Protein AF-A0A6M3KDX2-F1 (afdb_monomer)

Solvent-accessible surface area (backbone atoms only — not comparable to full-atom values): 16558 Å² total; per-residue (Å²): 136,86,83,84,81,84,76,77,92,65,99,65,93,79,66,61,69,69,58,46,55,52,49,52,49,49,52,52,53,50,53,54,51,52,53,52,56,63,68,60,58,92,45,76,81,68,74,80,78,61,54,62,48,72,74,61,33,91,92,47,52,78,85,76,50,77,52,71,67,54,50,51,48,50,48,65,71,67,62,49,68,63,60,48,47,52,50,34,47,49,59,62,70,68,34,67,70,55,57,51,52,52,50,54,57,49,48,54,50,51,51,48,40,65,70,50,51,51,51,51,51,53,50,56,33,50,76,70,67,38,65,91,38,71,66,41,56,52,49,54,51,50,52,52,55,46,52,57,51,52,50,52,49,53,53,48,52,57,56,59,67,42,49,64,58,34,50,53,51,41,52,50,53,54,49,50,61,53,44,54,57,53,49,52,52,50,53,55,51,51,52,54,53,54,48,53,52,49,50,53,51,48,52,49,46,54,48,47,49,72,41,42,64,57,55,52,52,55,52,49,53,52,55,55,54,59,71,33,80,82,45,68,72,58,68,83,69,78,63,79,76,60,54,77,79,31,61,73,53,50,55,50,48,48,19,50,51,30,15,50,49,20,19,56,64,16,59,80,41,83,94,55,21,35,62,55,17,23,54,52,13,32,54,51,24,51,54,55,62,77,72,110

Mean predicted aligned error: 18.02 Å

Nearest PDB structures (foldseek):
  8ts7-assembly1_B  TM=2.353E-01  e=6.961E+00  Homo sapiens

pLDDT: mean 73.13, std 18.23, range [34.38, 94.25]

Sequence (292 aa):
MGGTSGGDTVMTIRHPDYAEVHHSGFLTEFTVQLASALAVNPHTDYVYRNIDADFFGVGYLFSSYVTLHDMFGKFMAGLDLEELWRSSISDVLTQEEMYTHIAEKKQKLDDEIDTQILPTFKRGMRDINAVASSSFIIGCAKIESKRVKDYAAISLEVTANLIPTIFVKFTTELAWCKNIVADYAKIMKAYFSYRIDTDISGYTLRAEDVLWPFTVLDFDRRALNALGPQHLENMTTLDPTWLEKNKLVIGGVSIIAWTAQGAYIGSSYPPYGTIIGAVIGFVVGVALYFMQ

Structure (mmCIF, N/CA/C/O backbone):
data_AF-A0A6M3KDX2-F1
#
_entry.id   AF-A0A6M3KDX2-F1
#
loop_
_atom_site.group_PDB
_atom_site.id
_atom_site.type_symbol
_atom_site.label_atom_id
_atom_site.label_alt_id
_atom_site.label_comp_id
_atom_site.label_asym_id
_atom_site.label_entity_id
_atom_site.label_seq_id
_atom_site.pdbx_PDB_ins_code
_atom_site.Cartn_x
_atom_site.Cartn_y
_atom_site.Cartn_z
_atom_site.occupancy
_atom_site.B_iso_or_equiv
_atom_site.auth_seq_id
_atom_site.auth_comp_id
_atom_site.auth_asym_id
_atom_site.auth_atom_id
_atom_site.pdbx_PDB_model_num
ATOM 1 N N . MET A 1 1 ? 69.246 0.060 -83.703 1.00 38.81 1 MET A N 1
ATOM 2 C CA . MET A 1 1 ? 68.777 -0.285 -82.344 1.00 38.81 1 MET A CA 1
ATOM 3 C C . MET A 1 1 ? 67.423 0.374 -82.169 1.00 38.81 1 MET A C 1
ATOM 5 O O . MET A 1 1 ? 67.343 1.586 -82.311 1.00 38.81 1 MET A O 1
ATOM 9 N N . GLY A 1 2 ? 66.367 -0.436 -82.077 1.00 34.38 2 GLY A N 1
ATOM 10 C CA . GLY A 1 2 ? 64.975 0.003 -82.179 1.00 34.38 2 GLY A CA 1
ATOM 11 C C . GLY A 1 2 ? 64.449 0.630 -80.892 1.00 34.38 2 GLY A C 1
ATOM 12 O O . GLY A 1 2 ? 64.704 0.117 -79.807 1.00 34.38 2 GLY A O 1
ATOM 13 N N . GLY A 1 3 ? 63.705 1.725 -81.039 1.00 36.78 3 GLY A N 1
ATOM 14 C CA . GLY A 1 3 ? 62.820 2.255 -80.010 1.00 36.78 3 GLY A CA 1
ATOM 15 C C . GLY A 1 3 ? 61.406 1.753 -80.276 1.00 36.78 3 GLY A C 1
ATOM 16 O O . GLY A 1 3 ? 60.787 2.141 -81.263 1.00 36.78 3 GLY A O 1
ATOM 17 N N . THR A 1 4 ? 60.917 0.864 -79.419 1.00 34.75 4 THR A N 1
ATOM 18 C CA . THR A 1 4 ? 59.535 0.380 -79.446 1.00 34.75 4 THR A CA 1
ATOM 19 C C . THR A 1 4 ? 58.683 1.352 -78.634 1.00 34.75 4 THR A C 1
ATOM 21 O O . THR A 1 4 ? 58.715 1.314 -77.407 1.00 34.75 4 THR A O 1
ATOM 24 N N . SER A 1 5 ? 57.934 2.240 -79.296 1.00 41.34 5 SER A N 1
ATOM 25 C CA . SER A 1 5 ? 56.879 3.019 -78.638 1.00 41.34 5 SER A CA 1
ATOM 26 C C . SER A 1 5 ? 55.599 2.183 -78.598 1.00 41.34 5 SER A C 1
ATOM 28 O O . SER A 1 5 ? 54.898 2.049 -79.602 1.00 41.34 5 SER A O 1
ATOM 30 N N . GLY A 1 6 ? 55.308 1.592 -77.441 1.00 41.66 6 GLY A N 1
ATOM 31 C CA . GLY A 1 6 ? 54.007 0.992 -77.158 1.00 41.66 6 GLY A CA 1
ATOM 32 C C . GLY A 1 6 ? 52.976 2.092 -76.931 1.00 41.66 6 GLY A C 1
ATOM 33 O O . GLY A 1 6 ? 52.906 2.649 -75.840 1.00 41.66 6 GLY A O 1
ATOM 34 N N . GLY A 1 7 ? 52.220 2.436 -77.974 1.00 44.19 7 GLY A N 1
ATOM 35 C CA . GLY A 1 7 ? 51.044 3.294 -77.862 1.00 44.19 7 GLY A CA 1
ATOM 36 C C . GLY A 1 7 ? 49.897 2.519 -77.221 1.00 44.19 7 GLY A C 1
ATOM 37 O O . GLY A 1 7 ? 49.489 1.478 -77.734 1.00 44.19 7 GLY A O 1
ATOM 38 N N . ASP A 1 8 ? 49.414 3.020 -76.090 1.00 45.28 8 ASP A N 1
ATOM 39 C CA . ASP A 1 8 ? 48.238 2.507 -75.394 1.00 45.28 8 ASP A CA 1
ATOM 40 C C . ASP A 1 8 ? 46.968 2.803 -76.214 1.00 45.28 8 ASP A C 1
ATOM 42 O O . ASP A 1 8 ? 46.842 3.863 -76.828 1.00 45.28 8 ASP A O 1
ATOM 46 N N . THR A 1 9 ? 46.043 1.846 -76.277 1.00 52.41 9 THR A N 1
ATOM 47 C CA . THR A 1 9 ? 44.897 1.853 -77.216 1.00 52.41 9 THR A CA 1
ATOM 48 C C . THR A 1 9 ? 43.627 2.468 -76.627 1.00 52.41 9 THR A C 1
ATOM 50 O O . THR A 1 9 ? 42.585 2.494 -77.283 1.00 52.41 9 THR A O 1
ATOM 53 N N . VAL A 1 10 ? 43.708 3.013 -75.413 1.00 53.38 10 VAL A N 1
ATOM 54 C CA . VAL A 1 10 ? 42.592 3.662 -74.719 1.00 53.38 10 VAL A CA 1
ATOM 55 C C . VAL A 1 10 ? 42.904 5.149 -74.561 1.00 53.38 10 VAL A C 1
ATOM 57 O O . VAL A 1 10 ? 43.912 5.505 -73.955 1.00 53.38 10 VAL A O 1
ATOM 60 N N . MET A 1 11 ? 42.037 6.021 -75.098 1.00 50.31 11 MET A N 1
ATOM 61 C CA . MET A 1 11 ? 42.089 7.482 -74.919 1.00 50.31 11 MET A CA 1
ATOM 62 C C . MET A 1 11 ? 41.959 7.833 -73.428 1.00 50.31 11 MET A C 1
ATOM 64 O O . MET A 1 11 ? 40.871 8.102 -72.925 1.00 50.31 11 MET A O 1
ATOM 68 N N . THR A 1 12 ? 43.076 7.797 -72.713 1.00 58.69 12 THR A N 1
ATOM 69 C CA . THR A 1 12 ? 43.212 8.262 -71.335 1.00 58.69 12 THR A CA 1
ATOM 70 C C . THR A 1 12 ? 43.838 9.648 -71.378 1.00 58.69 12 THR A C 1
ATOM 72 O O . THR A 1 12 ? 44.857 9.860 -72.034 1.00 58.69 12 THR A O 1
ATOM 75 N N . ILE A 1 13 ? 43.201 10.621 -70.723 1.00 61.12 13 ILE A N 1
ATOM 76 C CA . ILE A 1 13 ? 43.805 11.940 -70.516 1.00 61.12 13 ILE A CA 1
ATOM 77 C C . ILE A 1 13 ? 44.984 11.714 -69.573 1.00 61.12 13 ILE A C 1
ATOM 79 O O . ILE A 1 13 ? 44.773 11.413 -68.401 1.00 61.12 13 ILE A O 1
ATOM 83 N N . ARG A 1 14 ? 46.206 11.799 -70.104 1.00 56.88 14 ARG A N 1
ATOM 84 C CA . ARG A 1 14 ? 47.433 11.647 -69.322 1.00 56.88 14 ARG A CA 1
ATOM 85 C C . ARG A 1 14 ? 47.931 13.011 -68.860 1.00 56.88 14 ARG A C 1
ATOM 87 O O . ARG A 1 14 ? 48.059 13.942 -69.658 1.00 56.88 14 ARG A O 1
ATOM 94 N N . HIS A 1 15 ? 48.165 13.130 -67.564 1.00 65.38 15 HIS A N 1
ATOM 95 C CA . HIS A 1 15 ? 48.795 14.278 -66.930 1.00 65.38 15 HIS A CA 1
ATOM 96 C C . HIS A 1 15 ? 50.323 14.075 -66.896 1.00 65.38 15 HIS A C 1
ATOM 98 O O . HIS A 1 15 ? 50.809 12.988 -67.194 1.00 65.38 15 HIS A O 1
ATOM 104 N N . PRO A 1 16 ? 51.121 15.109 -66.578 1.00 69.75 16 PRO A N 1
ATOM 105 C CA . PRO A 1 16 ? 52.567 14.943 -66.435 1.00 69.75 16 PRO A CA 1
ATOM 106 C C . PRO A 1 16 ? 52.923 13.856 -65.405 1.00 69.75 16 PRO A C 1
ATOM 108 O O . PRO A 1 16 ? 52.306 13.827 -64.341 1.00 69.75 16 PRO A O 1
ATOM 111 N N . ASP A 1 17 ? 53.944 13.031 -65.673 1.00 64.81 17 ASP A N 1
ATOM 112 C CA . ASP A 1 17 ? 54.316 11.859 -64.852 1.00 64.81 17 ASP A CA 1
ATOM 113 C C . ASP A 1 17 ? 54.419 12.163 -63.347 1.00 64.81 17 ASP A C 1
ATOM 115 O O . ASP A 1 17 ? 53.972 11.380 -62.511 1.00 64.81 17 ASP A O 1
ATOM 119 N N . TYR A 1 18 ? 54.955 13.330 -62.973 1.00 59.06 18 TYR A N 1
ATOM 120 C CA . TYR A 1 18 ? 55.031 13.742 -61.568 1.00 59.06 18 TYR A CA 1
ATOM 121 C C . TYR A 1 18 ? 53.637 13.940 -60.950 1.00 59.06 18 TYR A C 1
ATOM 123 O O . TYR A 1 18 ? 53.391 13.512 -59.827 1.00 59.06 18 TYR A O 1
ATOM 131 N N . ALA A 1 19 ? 52.701 14.550 -61.679 1.00 59.97 19 ALA A N 1
ATOM 132 C CA . ALA A 1 19 ? 51.341 14.792 -61.213 1.00 59.97 19 ALA A CA 1
ATOM 133 C C . ALA A 1 19 ? 50.537 13.487 -61.130 1.00 59.97 19 ALA A C 1
ATOM 135 O O . ALA A 1 19 ? 49.761 13.312 -60.195 1.00 59.97 19 ALA A O 1
ATOM 136 N N . GLU A 1 20 ? 50.753 12.547 -62.052 1.00 62.75 20 GLU A N 1
ATOM 137 C CA . GLU A 1 20 ? 50.123 11.222 -62.000 1.00 62.75 20 GLU A CA 1
ATOM 138 C C . GLU A 1 20 ? 50.642 10.382 -60.827 1.00 62.75 20 GLU A C 1
ATOM 140 O O . GLU A 1 20 ? 49.850 9.764 -60.115 1.00 62.75 20 GLU A O 1
ATOM 145 N N . VAL A 1 21 ? 51.950 10.406 -60.557 1.00 67.19 21 VAL A N 1
ATOM 146 C CA . VAL A 1 21 ? 52.550 9.712 -59.403 1.00 67.19 21 VAL A CA 1
ATOM 147 C C . VAL A 1 21 ? 52.078 10.323 -58.077 1.00 67.19 21 VAL A C 1
ATOM 149 O O . VAL A 1 21 ? 51.730 9.595 -57.148 1.00 67.19 21 VAL A O 1
ATOM 152 N N . HIS A 1 22 ? 51.990 11.653 -57.982 1.00 62.16 22 HIS A N 1
ATOM 153 C CA . HIS A 1 22 ? 51.500 12.317 -56.771 1.00 62.16 22 HIS A CA 1
ATOM 154 C C . HIS A 1 22 ? 49.995 12.106 -56.541 1.00 62.16 22 HIS A C 1
ATOM 156 O O . HIS A 1 22 ? 49.589 11.805 -55.417 1.00 62.16 22 HIS A O 1
ATOM 162 N N . HIS A 1 23 ? 49.163 12.206 -57.582 1.00 66.44 23 HIS A N 1
ATOM 163 C CA . HIS A 1 23 ? 47.724 11.960 -57.459 1.00 66.44 23 HIS A CA 1
ATOM 164 C C . HIS A 1 23 ? 47.401 10.484 -57.214 1.00 66.44 23 HIS A C 1
ATOM 166 O O . HIS A 1 23 ? 46.518 10.191 -56.414 1.00 66.44 23 HIS A O 1
ATOM 172 N N . SER A 1 24 ? 48.122 9.544 -57.832 1.00 69.38 24 SER A N 1
ATOM 173 C CA . SER A 1 24 ? 47.927 8.111 -57.566 1.00 69.38 24 SER A CA 1
ATOM 174 C C . SER A 1 24 ? 48.312 7.730 -56.134 1.00 69.38 24 SER A C 1
ATOM 176 O O . SER A 1 24 ? 47.583 6.966 -55.500 1.00 69.38 24 SER A O 1
ATOM 178 N N . GLY A 1 25 ? 49.383 8.313 -55.583 1.00 70.94 25 GLY A N 1
ATOM 179 C CA . GLY A 1 25 ? 49.747 8.150 -54.173 1.00 70.94 25 GLY A CA 1
ATOM 180 C C . GLY A 1 25 ? 48.675 8.686 -53.220 1.00 70.94 25 GLY A C 1
ATOM 181 O O . GLY A 1 25 ? 48.262 7.981 -52.302 1.00 70.94 25 GLY A O 1
ATOM 182 N N . PHE A 1 26 ? 48.163 9.894 -53.482 1.00 67.31 26 PHE A N 1
ATOM 183 C CA . PHE A 1 26 ? 47.066 10.484 -52.709 1.00 67.31 26 PHE A CA 1
ATOM 184 C C . PHE A 1 26 ? 45.790 9.636 -52.763 1.00 67.31 26 PHE A C 1
ATOM 186 O O . PHE A 1 26 ? 45.212 9.346 -51.722 1.00 67.31 26 PHE A O 1
ATOM 193 N N . LEU A 1 27 ? 45.366 9.204 -53.955 1.00 69.06 27 LEU A N 1
ATOM 194 C CA . LEU A 1 27 ? 44.172 8.372 -54.118 1.00 69.06 27 LEU A CA 1
ATOM 195 C C . LEU A 1 27 ? 44.322 7.023 -53.408 1.00 69.06 27 LEU A C 1
ATOM 197 O O . LEU A 1 27 ? 43.372 6.556 -52.789 1.00 69.06 27 LEU A O 1
ATOM 201 N N . THR A 1 28 ? 45.514 6.425 -53.447 1.00 73.06 28 THR A N 1
ATOM 202 C CA . THR A 1 28 ? 45.789 5.163 -52.748 1.00 73.06 28 THR A CA 1
ATOM 203 C C . THR A 1 28 ? 45.671 5.343 -51.235 1.00 73.06 28 THR A C 1
ATOM 205 O O . THR A 1 28 ? 44.906 4.621 -50.599 1.00 73.06 28 THR A O 1
ATOM 208 N N . GLU A 1 29 ? 46.336 6.346 -50.658 1.00 69.88 29 GLU A N 1
ATOM 209 C CA . GLU A 1 29 ? 46.256 6.619 -49.215 1.00 69.88 29 GLU A CA 1
ATOM 210 C C . GLU A 1 29 ? 44.828 6.995 -48.789 1.00 69.88 29 GLU A C 1
ATOM 212 O O . GLU A 1 29 ? 44.316 6.490 -47.793 1.00 69.88 29 GLU A O 1
ATOM 217 N N . PHE A 1 30 ? 44.136 7.804 -49.593 1.00 65.50 30 PHE A N 1
ATOM 218 C CA . PHE A 1 30 ? 42.742 8.174 -49.363 1.00 65.50 30 PHE A CA 1
ATOM 219 C C . PHE A 1 30 ? 41.823 6.945 -49.327 1.00 65.50 30 PHE A C 1
ATOM 221 O O . PHE A 1 30 ? 41.015 6.813 -48.412 1.00 65.50 30 PHE A O 1
ATOM 228 N N . THR A 1 31 ? 41.976 6.001 -50.263 1.00 70.31 31 THR A N 1
ATOM 229 C CA . THR A 1 31 ? 41.181 4.760 -50.246 1.00 70.31 31 THR A CA 1
ATOM 230 C C . THR A 1 31 ? 41.469 3.881 -49.029 1.00 70.31 31 THR A C 1
ATOM 232 O O . THR A 1 31 ? 40.548 3.258 -48.503 1.00 70.31 31 THR A O 1
ATOM 235 N N . VAL A 1 32 ? 42.715 3.857 -48.546 1.00 73.88 32 VAL A N 1
ATOM 236 C CA . VAL A 1 32 ? 43.105 3.111 -47.340 1.00 73.88 32 VAL A CA 1
ATOM 237 C C . VAL A 1 32 ? 42.474 3.726 -46.087 1.00 73.88 32 VAL A C 1
ATOM 239 O O . VAL A 1 32 ? 41.938 2.993 -45.256 1.00 73.88 32 VAL A O 1
ATOM 242 N N . GLN A 1 33 ? 42.474 5.056 -45.965 1.00 69.62 33 GLN A N 1
ATOM 243 C CA . GLN A 1 33 ? 41.865 5.748 -44.822 1.00 69.62 33 GLN A CA 1
ATOM 244 C C . GLN A 1 33 ? 40.331 5.713 -44.854 1.00 69.62 33 GLN A C 1
ATOM 246 O O . GLN A 1 33 ? 39.690 5.548 -43.821 1.00 69.62 33 GLN A O 1
ATOM 251 N N . LEU A 1 34 ? 39.724 5.780 -46.039 1.00 69.31 34 LEU A N 1
ATOM 252 C CA . LEU A 1 34 ? 38.282 5.595 -46.201 1.00 69.31 34 LEU A CA 1
ATOM 253 C C . LEU A 1 34 ? 37.852 4.190 -45.755 1.00 69.31 34 LEU A C 1
ATOM 255 O O . LEU A 1 34 ? 36.871 4.030 -45.030 1.00 69.31 34 LEU A O 1
ATOM 259 N N . ALA A 1 35 ? 38.616 3.163 -46.138 1.00 72.62 35 ALA A N 1
ATOM 260 C CA . ALA A 1 35 ? 38.363 1.793 -45.708 1.00 72.62 35 ALA A CA 1
ATOM 261 C C . ALA A 1 35 ? 38.518 1.614 -44.187 1.00 72.62 35 ALA A C 1
ATOM 263 O O . ALA A 1 35 ? 37.751 0.859 -43.590 1.00 72.62 35 ALA A O 1
ATOM 264 N N . SER A 1 36 ? 39.464 2.314 -43.547 1.00 74.25 36 SER A N 1
ATOM 265 C CA . SER A 1 36 ? 39.650 2.254 -42.090 1.00 74.25 36 SER A CA 1
ATOM 266 C C . SER A 1 36 ? 38.522 2.963 -41.328 1.00 74.25 36 SER A C 1
ATOM 268 O O . SER A 1 36 ? 38.004 2.406 -40.361 1.00 74.25 36 SER A O 1
ATOM 270 N N . ALA A 1 37 ? 38.071 4.131 -41.798 1.00 72.38 37 ALA A N 1
ATOM 271 C CA . ALA A 1 37 ? 36.959 4.877 -41.204 1.00 72.38 37 ALA A CA 1
ATOM 272 C C . ALA A 1 37 ? 35.612 4.147 -41.356 1.00 72.38 37 ALA A C 1
ATOM 274 O O . ALA A 1 37 ? 34.808 4.109 -40.426 1.00 72.38 37 ALA A O 1
ATOM 275 N N . LEU A 1 38 ? 35.379 3.505 -42.505 1.00 74.38 38 LEU A N 1
ATOM 276 C CA . LEU A 1 38 ? 34.196 2.667 -42.718 1.00 74.38 38 LEU A CA 1
ATOM 277 C C . LEU A 1 38 ? 34.209 1.397 -41.856 1.00 74.38 38 LEU A C 1
ATOM 279 O O . LEU A 1 38 ? 33.145 0.922 -41.467 1.00 74.38 38 LEU A O 1
ATOM 283 N N . ALA A 1 39 ? 35.391 0.852 -41.555 1.00 76.94 39 ALA A N 1
ATOM 284 C CA . ALA A 1 39 ? 35.533 -0.348 -40.733 1.00 76.94 39 ALA A CA 1
ATOM 285 C C . ALA A 1 39 ? 35.270 -0.100 -39.237 1.00 76.94 39 ALA A C 1
ATOM 287 O O . ALA A 1 39 ? 34.909 -1.035 -38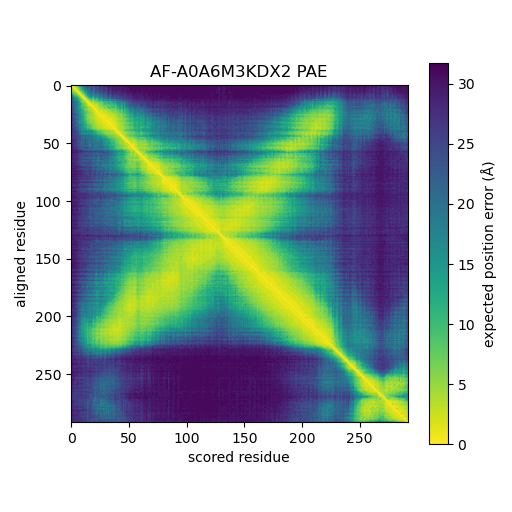.525 1.00 76.94 39 ALA A O 1
ATOM 288 N N . VAL A 1 40 ? 35.438 1.135 -38.753 1.00 77.31 40 VAL A N 1
ATOM 289 C CA . VAL A 1 40 ? 35.212 1.506 -37.349 1.00 77.31 40 VAL A CA 1
ATOM 290 C C . VAL A 1 40 ? 33.900 2.271 -37.237 1.00 77.31 40 VAL A C 1
ATOM 292 O O . VAL A 1 40 ? 33.872 3.498 -37.258 1.00 77.31 40 VAL A O 1
ATOM 295 N N . ASN A 1 41 ? 32.798 1.535 -37.123 1.00 75.00 41 ASN A N 1
ATOM 296 C CA . ASN A 1 41 ? 31.495 2.132 -36.869 1.00 75.00 41 ASN A CA 1
ATOM 297 C C . ASN A 1 41 ? 31.223 2.188 -35.348 1.00 75.00 41 ASN A C 1
ATOM 299 O O . ASN A 1 41 ? 31.170 1.134 -34.701 1.00 75.00 41 ASN A O 1
ATOM 303 N N . PRO A 1 42 ? 31.035 3.389 -34.766 1.00 78.44 42 PRO A N 1
ATOM 304 C CA . PRO A 1 42 ? 30.847 3.570 -33.325 1.00 78.44 42 PRO A CA 1
ATOM 305 C C . PRO A 1 42 ? 29.503 3.038 -32.797 1.00 78.44 42 PRO A C 1
ATOM 307 O O . PRO A 1 42 ? 29.334 2.918 -31.585 1.00 78.44 42 PRO A O 1
ATOM 310 N N . HIS A 1 43 ? 28.556 2.705 -33.677 1.00 77.69 43 HIS A N 1
ATOM 311 C CA . HIS A 1 43 ? 27.214 2.239 -33.317 1.00 77.69 43 HIS A CA 1
ATOM 312 C C . HIS A 1 43 ? 27.066 0.705 -33.345 1.00 77.69 43 HIS A C 1
ATOM 314 O O . HIS A 1 43 ? 26.076 0.181 -32.833 1.00 77.69 43 HIS A O 1
ATOM 320 N N . THR A 1 44 ? 28.065 -0.019 -33.868 1.00 74.69 44 THR A N 1
ATOM 321 C CA . THR A 1 44 ? 28.017 -1.477 -34.113 1.00 74.69 44 THR A CA 1
ATOM 322 C C . THR A 1 44 ? 27.779 -2.312 -32.849 1.00 74.69 44 THR A C 1
ATOM 324 O O . THR A 1 44 ? 27.089 -3.328 -32.891 1.00 74.69 44 THR A O 1
ATOM 327 N N . ASP A 1 45 ? 28.324 -1.880 -31.710 1.00 74.50 45 ASP A N 1
ATOM 328 C CA . ASP A 1 45 ? 28.256 -2.620 -30.442 1.00 74.50 45 ASP A CA 1
ATOM 329 C C . ASP A 1 45 ? 27.021 -2.264 -29.597 1.00 74.50 45 ASP A C 1
ATOM 331 O O . ASP A 1 45 ? 26.884 -2.710 -28.452 1.00 74.50 45 ASP A O 1
ATOM 335 N N . TYR A 1 46 ? 26.098 -1.451 -30.125 1.00 71.06 46 TYR A N 1
ATOM 336 C CA . TYR A 1 46 ? 24.914 -1.071 -29.368 1.00 71.06 46 TYR A CA 1
ATOM 337 C C . TYR A 1 46 ? 23.929 -2.239 -29.241 1.00 71.06 46 TYR A C 1
ATOM 339 O O . TYR A 1 46 ? 23.199 -2.600 -30.168 1.00 71.06 46 TYR A O 1
ATOM 347 N N . VAL A 1 47 ? 23.858 -2.808 -28.039 1.00 75.44 47 VAL A N 1
ATOM 348 C CA . VAL A 1 47 ? 22.879 -3.843 -27.703 1.00 75.44 47 VAL A CA 1
ATOM 349 C C . VAL A 1 47 ? 21.567 -3.189 -27.280 1.00 75.44 47 VAL A C 1
ATOM 351 O O . VAL A 1 47 ? 21.502 -2.474 -26.279 1.00 75.44 47 VAL A O 1
ATOM 354 N N . TYR A 1 48 ? 20.495 -3.481 -28.019 1.00 74.69 48 TYR A N 1
ATOM 355 C CA . TYR A 1 48 ? 19.145 -3.077 -27.631 1.00 74.69 48 TYR A CA 1
ATOM 356 C C . TYR A 1 48 ? 18.775 -3.703 -26.282 1.00 74.69 48 TYR A C 1
ATOM 358 O O . TYR A 1 48 ? 18.783 -4.927 -26.123 1.00 74.69 48 TYR A O 1
ATOM 366 N N . ARG A 1 49 ? 18.423 -2.856 -25.315 1.00 75.88 49 ARG A N 1
ATOM 367 C CA . ARG A 1 49 ? 17.970 -3.292 -23.997 1.00 75.88 49 ARG A CA 1
ATOM 368 C C . ARG A 1 49 ? 16.496 -3.678 -24.053 1.00 75.88 49 ARG A C 1
ATOM 370 O O . ARG A 1 49 ? 15.649 -2.862 -24.405 1.00 75.88 49 ARG A O 1
ATOM 377 N N . ASN A 1 50 ? 16.183 -4.903 -23.644 1.00 78.62 50 ASN A N 1
ATOM 378 C CA . ASN A 1 50 ? 14.802 -5.345 -23.499 1.00 78.62 50 ASN A CA 1
ATOM 379 C C . ASN A 1 50 ? 14.225 -4.854 -22.160 1.00 78.62 50 ASN A C 1
ATOM 381 O O . ASN A 1 50 ? 14.346 -5.530 -21.140 1.00 78.62 50 ASN A O 1
ATOM 385 N N . ILE A 1 51 ? 13.574 -3.689 -22.176 1.00 80.50 51 ILE A N 1
ATOM 386 C CA . ILE A 1 51 ? 12.947 -3.104 -20.978 1.00 80.50 51 ILE A CA 1
ATOM 387 C C . ILE A 1 51 ? 11.904 -4.021 -20.359 1.00 80.50 51 ILE A C 1
ATOM 389 O O . ILE A 1 51 ? 11.773 -4.033 -19.139 1.00 80.50 51 ILE A O 1
ATOM 393 N N . ASP A 1 52 ? 11.165 -4.784 -21.164 1.00 80.50 52 ASP A N 1
ATOM 394 C CA . ASP A 1 52 ? 10.129 -5.663 -20.628 1.00 80.50 52 ASP A CA 1
ATOM 395 C C . ASP A 1 52 ? 10.759 -6.716 -19.701 1.00 80.50 52 ASP A C 1
ATOM 397 O O . ASP A 1 52 ? 10.254 -6.954 -18.606 1.00 80.50 52 ASP A O 1
ATOM 401 N N . ALA A 1 53 ? 11.913 -7.269 -20.086 1.00 79.06 53 ALA A N 1
ATOM 402 C CA . ALA A 1 53 ? 12.663 -8.208 -19.253 1.00 79.06 53 ALA A CA 1
ATOM 403 C C . ALA A 1 53 ? 13.311 -7.538 -18.028 1.00 79.06 53 ALA A C 1
ATOM 405 O O . ALA A 1 53 ? 13.326 -8.132 -16.951 1.00 79.06 53 ALA A O 1
ATOM 406 N N . ASP A 1 54 ? 13.814 -6.310 -18.167 1.00 81.38 54 ASP A N 1
ATOM 407 C CA . ASP A 1 54 ? 14.488 -5.597 -17.073 1.00 81.38 54 ASP A CA 1
ATOM 408 C C . ASP A 1 54 ? 13.512 -5.054 -16.019 1.00 81.38 54 ASP A C 1
ATOM 410 O O . ASP A 1 54 ? 13.838 -4.997 -14.835 1.00 81.38 54 ASP A O 1
ATOM 414 N N . PHE A 1 55 ? 12.312 -4.646 -16.436 1.00 81.00 55 PHE A N 1
ATOM 415 C CA . PHE A 1 55 ? 11.310 -4.050 -15.556 1.00 81.00 55 PHE A CA 1
ATOM 416 C C . PHE A 1 55 ? 10.431 -5.106 -14.873 1.00 81.00 55 PHE A C 1
ATOM 418 O O . PHE A 1 55 ? 10.144 -4.986 -13.682 1.00 81.00 55 PHE A O 1
ATOM 425 N N . PHE A 1 56 ? 10.005 -6.143 -15.603 1.00 80.25 56 PHE A N 1
ATOM 426 C CA . PHE A 1 56 ? 9.135 -7.197 -15.063 1.00 80.25 56 PHE A CA 1
ATOM 427 C C . PHE A 1 56 ? 9.905 -8.427 -14.560 1.00 80.25 56 PHE A C 1
ATOM 429 O O . PHE A 1 56 ? 9.362 -9.230 -13.800 1.00 80.25 56 PHE A O 1
ATOM 436 N N . GLY A 1 57 ? 11.175 -8.569 -14.939 1.00 77.62 57 GLY A N 1
ATOM 437 C CA . GLY A 1 57 ? 11.978 -9.752 -14.659 1.00 77.62 57 GLY A CA 1
ATOM 438 C C . GLY A 1 57 ? 11.722 -10.894 -15.647 1.00 77.62 57 GLY A C 1
ATOM 439 O O . GLY A 1 57 ? 10.866 -10.838 -16.532 1.00 77.62 57 GLY A O 1
ATOM 440 N N . VAL A 1 58 ? 12.485 -11.976 -15.498 1.00 71.94 58 VAL A N 1
ATOM 441 C CA . VAL A 1 58 ? 12.387 -13.139 -16.389 1.00 71.94 58 VAL A CA 1
ATOM 442 C C . VAL A 1 58 ? 11.102 -13.922 -16.095 1.00 71.94 58 VAL A C 1
ATOM 444 O O . VAL A 1 58 ? 10.899 -14.387 -14.977 1.00 71.94 58 VAL A O 1
ATOM 447 N N . GLY A 1 59 ? 10.258 -14.106 -17.115 1.00 67.81 59 GLY A N 1
ATOM 448 C CA . GLY A 1 59 ? 9.051 -14.943 -17.046 1.00 67.81 59 GLY A CA 1
ATOM 449 C C . GLY A 1 59 ? 7.734 -14.190 -16.834 1.00 67.81 59 GLY A C 1
ATOM 450 O O . GLY A 1 59 ? 6.676 -14.812 -16.914 1.00 67.81 59 GLY A O 1
ATOM 451 N N . TYR A 1 60 ? 7.777 -12.871 -16.632 1.00 72.00 60 TYR A N 1
ATOM 452 C CA . TYR A 1 60 ? 6.581 -12.033 -16.557 1.00 72.00 60 TYR A CA 1
ATOM 453 C C . TYR A 1 60 ? 6.403 -11.229 -17.842 1.00 72.00 60 TYR A C 1
ATOM 455 O O . TYR A 1 60 ? 7.350 -10.675 -18.393 1.00 72.00 60 TYR A O 1
ATOM 463 N N . LEU A 1 61 ? 5.166 -11.189 -18.333 1.00 75.50 61 LEU A N 1
ATOM 464 C CA . LEU A 1 61 ? 4.785 -10.403 -19.501 1.00 75.50 61 LEU A CA 1
ATOM 465 C C . LEU A 1 61 ? 3.989 -9.184 -19.041 1.00 75.50 61 LEU A C 1
ATOM 467 O O . LEU A 1 61 ? 3.357 -9.211 -17.988 1.00 75.50 61 LEU A O 1
ATOM 471 N N . PHE A 1 62 ? 3.915 -8.147 -19.874 1.00 75.31 62 PHE A N 1
ATOM 472 C CA . PHE A 1 62 ? 3.020 -7.011 -19.628 1.00 75.31 62 PHE A CA 1
ATOM 473 C C . PHE A 1 62 ? 1.565 -7.461 -19.370 1.00 75.31 62 PHE A C 1
ATOM 475 O O . PHE A 1 62 ? 0.884 -6.910 -18.512 1.00 75.31 62 PHE A O 1
ATOM 482 N N . SER A 1 63 ? 1.109 -8.524 -20.045 1.00 79.00 63 SER A N 1
ATOM 483 C CA . SER A 1 63 ? -0.221 -9.123 -19.852 1.00 79.00 63 SER A CA 1
ATOM 484 C C . SER A 1 63 ? -0.421 -9.804 -18.495 1.00 79.00 63 SER A C 1
ATOM 486 O O . SER A 1 63 ? -1.555 -10.095 -18.126 1.00 79.00 63 SER A O 1
ATOM 488 N N . SER A 1 64 ? 0.657 -10.098 -17.766 1.00 79.62 64 SER A N 1
ATOM 489 C CA . SER A 1 64 ? 0.592 -10.611 -16.395 1.00 79.62 64 SER A CA 1
ATOM 490 C C . SER A 1 64 ? 0.160 -9.526 -15.405 1.00 79.62 64 SER A C 1
ATOM 492 O O . SER A 1 64 ? -0.265 -9.849 -14.297 1.00 79.62 64 SER A O 1
ATOM 494 N N . TYR A 1 65 ? 0.243 -8.252 -15.797 1.00 80.19 65 TYR A N 1
ATOM 495 C CA . TYR A 1 65 ? -0.176 -7.123 -14.981 1.00 80.19 65 TYR A CA 1
ATOM 496 C C . TYR A 1 65 ? -1.585 -6.678 -15.359 1.00 80.19 65 TYR A C 1
ATOM 498 O O . TYR A 1 65 ? -1.977 -6.616 -16.524 1.00 80.19 65 TYR A O 1
ATOM 506 N N . VAL A 1 66 ? -2.363 -6.366 -14.329 1.00 82.12 66 VAL A N 1
ATOM 507 C CA . VAL A 1 66 ? -3.735 -5.889 -14.471 1.00 82.12 66 VAL A CA 1
ATOM 508 C C . VAL A 1 66 ? -3.732 -4.516 -15.139 1.00 82.12 66 VAL A C 1
ATOM 510 O O . VAL A 1 66 ? -2.948 -3.658 -14.768 1.00 82.12 66 VAL A O 1
ATOM 513 N N . THR A 1 67 ? -4.615 -4.258 -16.105 1.00 84.94 67 THR A N 1
ATOM 514 C CA . THR A 1 67 ? -4.673 -2.915 -16.709 1.00 84.94 67 THR A CA 1
ATOM 515 C C . THR A 1 67 ? -4.981 -1.849 -15.655 1.00 84.94 67 THR A C 1
ATOM 517 O O . THR A 1 67 ? -5.696 -2.113 -14.689 1.00 84.94 67 THR A O 1
ATOM 520 N N . LEU A 1 68 ? -4.507 -0.614 -15.855 1.00 83.38 68 LEU A N 1
ATOM 521 C CA . LEU A 1 68 ? -4.812 0.486 -14.935 1.00 83.38 68 LEU A CA 1
ATOM 522 C C . LEU A 1 68 ? -6.331 0.653 -14.743 1.00 83.38 68 LEU A C 1
ATOM 524 O O . LEU A 1 68 ? -6.794 0.845 -13.623 1.00 83.38 68 LEU A O 1
ATOM 528 N N . HIS A 1 69 ? -7.108 0.496 -15.818 1.00 83.00 69 HIS A N 1
ATOM 529 C CA . HIS A 1 69 ? -8.569 0.526 -15.770 1.00 83.00 69 HIS A CA 1
ATOM 530 C C . HIS A 1 69 ? -9.172 -0.601 -14.929 1.00 83.00 69 HIS A C 1
ATOM 532 O O . HIS A 1 69 ? -10.088 -0.336 -14.160 1.00 83.00 69 HIS A O 1
ATOM 538 N N . ASP A 1 70 ? -8.663 -1.828 -15.033 1.00 85.56 70 ASP A N 1
ATOM 539 C CA . ASP A 1 70 ? -9.135 -2.949 -14.213 1.00 85.56 70 ASP A CA 1
ATOM 540 C C . ASP A 1 70 ? -8.678 -2.806 -12.748 1.00 85.56 70 ASP A C 1
ATOM 542 O O . ASP A 1 70 ? -9.428 -3.133 -11.838 1.00 85.56 70 ASP A O 1
ATOM 546 N N . MET A 1 71 ? -7.511 -2.210 -12.482 1.00 84.00 71 MET A N 1
ATOM 547 C CA . MET A 1 71 ? -7.083 -1.853 -11.121 1.00 84.00 71 MET A CA 1
ATOM 548 C C . MET A 1 71 ? -7.997 -0.800 -10.486 1.00 84.00 71 MET A C 1
ATOM 550 O O . MET A 1 71 ? -8.447 -0.986 -9.357 1.00 84.00 71 MET A O 1
ATOM 554 N N . PHE A 1 72 ? -8.324 0.271 -11.216 1.00 82.62 72 PHE A N 1
ATOM 555 C CA . PHE A 1 72 ? -9.312 1.256 -10.766 1.00 82.62 72 PHE A CA 1
ATOM 556 C C . PHE A 1 72 ? -10.707 0.643 -10.634 1.00 82.62 72 PHE A C 1
ATOM 558 O O . PHE A 1 72 ? -11.401 0.931 -9.666 1.00 82.62 72 PHE A O 1
ATOM 565 N N . GLY A 1 73 ? -11.116 -0.214 -11.570 1.00 83.69 73 GLY A N 1
ATOM 566 C CA . GLY A 1 73 ? -12.404 -0.903 -11.537 1.00 83.69 73 GLY A CA 1
ATOM 567 C C . GLY A 1 73 ? -12.535 -1.807 -10.315 1.00 83.69 73 GLY A C 1
ATOM 568 O O . GLY A 1 73 ? -13.504 -1.690 -9.573 1.00 83.69 73 GLY A O 1
ATOM 569 N N . LYS A 1 74 ? -11.525 -2.641 -10.047 1.00 82.50 74 LYS A N 1
ATOM 570 C CA . LYS A 1 74 ? -11.444 -3.493 -8.852 1.00 82.50 74 LYS A CA 1
ATOM 571 C C . LYS A 1 74 ? -11.396 -2.683 -7.565 1.00 82.50 74 LYS A C 1
ATOM 573 O O . LYS A 1 74 ? -12.038 -3.070 -6.598 1.00 82.50 74 LYS A O 1
ATOM 578 N N . PHE A 1 75 ? -10.689 -1.555 -7.553 1.00 82.38 75 PHE A N 1
ATOM 579 C CA . PHE A 1 75 ? -10.701 -0.644 -6.413 1.00 82.38 75 PHE A CA 1
ATOM 580 C C . PHE A 1 75 ? -12.098 -0.062 -6.177 1.00 82.38 75 PHE A C 1
ATOM 582 O O . PHE A 1 75 ? -12.614 -0.164 -5.076 1.00 82.38 75 PHE A O 1
ATOM 589 N N . MET A 1 76 ? -12.744 0.493 -7.204 1.00 78.44 76 MET A N 1
ATOM 590 C CA . MET A 1 76 ? -14.072 1.102 -7.069 1.00 78.44 76 MET A CA 1
ATOM 591 C C . MET A 1 76 ? -15.161 0.074 -6.742 1.00 78.44 76 MET A C 1
ATOM 593 O O . MET A 1 76 ? -16.103 0.402 -6.033 1.00 78.44 76 MET A O 1
ATOM 597 N N . ALA A 1 77 ? -15.041 -1.155 -7.248 1.00 80.25 77 ALA A N 1
ATOM 598 C CA . ALA A 1 77 ? -15.981 -2.238 -6.969 1.00 80.25 77 ALA A CA 1
ATOM 599 C C . ALA A 1 77 ? -15.739 -2.907 -5.606 1.00 80.25 77 ALA A C 1
ATOM 601 O O . ALA A 1 77 ? -16.681 -3.410 -5.005 1.00 80.25 77 ALA A O 1
ATOM 602 N N . GLY A 1 78 ? -14.489 -2.942 -5.137 1.00 75.88 78 GLY A N 1
ATOM 603 C CA . GLY A 1 78 ? -14.112 -3.522 -3.846 1.00 75.88 78 GLY A CA 1
ATOM 604 C C . GLY A 1 78 ? -14.148 -2.534 -2.679 1.00 75.88 78 GLY A C 1
ATOM 605 O O . GLY A 1 78 ? -14.106 -2.961 -1.529 1.00 75.88 78 GLY A O 1
ATOM 606 N N . LEU A 1 79 ? -14.211 -1.226 -2.948 1.00 81.62 79 LEU A N 1
ATOM 607 C CA . LEU A 1 79 ? -14.299 -0.193 -1.920 1.00 81.62 79 LEU A CA 1
ATOM 608 C C . LEU A 1 79 ? -15.737 -0.077 -1.405 1.00 81.62 79 LEU A C 1
ATOM 610 O O . LEU A 1 79 ? -16.508 0.774 -1.849 1.00 81.62 79 LEU A O 1
ATOM 614 N N . ASP A 1 80 ? -16.067 -0.903 -0.421 1.00 87.69 80 ASP A N 1
ATOM 615 C CA . ASP A 1 80 ? -17.254 -0.715 0.405 1.00 87.69 80 ASP A CA 1
ATOM 616 C C . ASP A 1 80 ? -16.880 0.068 1.674 1.00 87.69 80 ASP A C 1
ATOM 618 O O . ASP A 1 80 ? -16.219 -0.439 2.582 1.00 87.69 80 ASP A O 1
ATOM 622 N N . LEU A 1 81 ? -17.281 1.342 1.720 1.00 86.00 81 LEU A N 1
ATOM 623 C CA . LEU A 1 81 ? -17.021 2.222 2.862 1.00 86.00 81 LEU A CA 1
ATOM 624 C C . LEU A 1 81 ? -17.762 1.769 4.124 1.00 86.00 81 LEU A C 1
ATOM 626 O O . LEU A 1 81 ? -17.279 2.017 5.229 1.00 86.00 81 LEU A O 1
ATOM 630 N N . GLU A 1 82 ? -18.929 1.144 3.970 1.00 87.94 82 GLU A N 1
ATOM 631 C CA . GLU A 1 82 ? -19.728 0.687 5.099 1.00 87.94 82 GLU A CA 1
ATOM 632 C C . GLU A 1 82 ? -19.113 -0.568 5.710 1.00 87.94 82 GLU A C 1
ATOM 634 O O . GLU A 1 82 ? -18.959 -0.635 6.930 1.00 87.94 82 GLU A O 1
ATOM 639 N N . GLU A 1 83 ? -18.691 -1.517 4.878 1.00 89.50 83 GLU A N 1
ATOM 640 C CA . GLU A 1 83 ? -18.001 -2.718 5.351 1.00 89.50 83 GLU A CA 1
ATOM 641 C C . GLU A 1 83 ? -16.659 -2.369 6.007 1.00 89.50 83 GLU A C 1
ATOM 643 O O . GLU A 1 83 ? -16.351 -2.861 7.093 1.00 89.50 83 GLU A O 1
ATOM 648 N N . LEU A 1 84 ? -15.899 -1.437 5.421 1.00 88.00 84 LEU A N 1
ATOM 649 C CA . LEU A 1 84 ? -14.654 -0.940 6.014 1.00 88.00 84 LEU A CA 1
ATOM 650 C C . LEU A 1 84 ? -14.900 -0.297 7.388 1.00 88.00 84 LEU A C 1
ATOM 652 O O . LEU A 1 84 ? -14.192 -0.564 8.363 1.00 88.00 84 LEU A O 1
ATOM 656 N N . TRP A 1 85 ? -15.943 0.528 7.497 1.00 90.06 85 TRP A N 1
ATOM 657 C CA . TRP A 1 85 ? -16.334 1.134 8.765 1.00 90.06 85 TRP A CA 1
ATOM 658 C C . TRP A 1 85 ? -16.759 0.079 9.797 1.00 90.06 85 TRP A C 1
ATOM 660 O O . TRP A 1 85 ? -16.296 0.114 10.937 1.00 90.06 85 TRP A O 1
ATOM 670 N N . ARG A 1 86 ? -17.569 -0.909 9.405 1.00 90.62 86 ARG A N 1
ATOM 671 C CA . ARG A 1 86 ? -17.986 -2.021 10.278 1.00 90.62 86 ARG A CA 1
ATOM 672 C C . ARG A 1 86 ? -16.798 -2.846 10.761 1.00 90.62 86 ARG A C 1
ATOM 674 O O . ARG A 1 86 ? -16.716 -3.125 11.957 1.00 90.62 86 ARG A O 1
ATOM 681 N N . SER A 1 87 ? -15.867 -3.178 9.870 1.00 89.50 87 SER A N 1
ATOM 682 C CA . SER A 1 87 ? -14.644 -3.909 10.207 1.00 89.50 87 SER A CA 1
ATOM 683 C C . SER A 1 87 ? -13.782 -3.119 11.189 1.00 89.50 87 SER A C 1
ATOM 685 O O . SER A 1 87 ? -13.379 -3.650 12.221 1.00 89.50 87 SER A O 1
ATOM 687 N N . SER A 1 88 ? -13.557 -1.825 10.936 1.00 89.31 88 SER A N 1
ATOM 688 C CA . SER A 1 88 ? -12.759 -0.980 11.835 1.00 89.31 88 SER A CA 1
ATOM 689 C C . SER A 1 88 ? -13.382 -0.837 13.230 1.00 89.31 88 SER A C 1
ATOM 691 O O . SER A 1 88 ? -12.658 -0.886 14.226 1.00 89.31 88 SER A O 1
ATOM 693 N N . ILE A 1 89 ? -14.714 -0.734 13.324 1.00 88.44 89 ILE A N 1
ATOM 694 C CA . ILE A 1 89 ? -15.438 -0.766 14.600 1.00 88.44 89 ILE A CA 1
ATOM 695 C C . ILE A 1 89 ? -15.238 -2.115 15.291 1.00 88.44 89 ILE A C 1
ATOM 697 O O . ILE A 1 89 ? -14.883 -2.148 16.468 1.00 88.44 89 ILE A O 1
ATOM 701 N N . SER A 1 90 ? -15.483 -3.216 14.576 1.00 88.62 90 SER A N 1
ATOM 702 C CA . SER A 1 90 ? -15.393 -4.567 15.133 1.00 88.62 90 SER A CA 1
ATOM 703 C C . SER A 1 90 ? -14.000 -4.837 15.681 1.00 88.62 90 SER A C 1
ATOM 705 O O . SER A 1 90 ? -13.862 -5.287 16.813 1.00 88.62 90 SER A O 1
ATOM 707 N N . ASP A 1 91 ? -12.960 -4.501 14.928 1.00 87.19 91 ASP A N 1
ATOM 708 C CA . ASP A 1 91 ? -11.588 -4.741 15.350 1.00 87.19 91 ASP A CA 1
ATOM 709 C C . ASP A 1 91 ? -11.207 -3.959 16.604 1.00 87.19 91 ASP A C 1
ATOM 711 O O . ASP A 1 91 ? -10.491 -4.489 17.440 1.00 87.19 91 ASP A O 1
ATOM 715 N N . VAL A 1 92 ? -11.655 -2.708 16.751 1.00 84.94 92 VAL A N 1
ATOM 716 C CA . VAL A 1 92 ? -11.347 -1.914 17.953 1.00 84.94 92 VAL A CA 1
ATOM 717 C C . VAL A 1 92 ? -12.184 -2.381 19.145 1.00 84.94 92 VAL A C 1
ATOM 719 O O . VAL A 1 92 ? -11.675 -2.463 20.257 1.00 84.94 92 VAL A O 1
ATOM 722 N N . LEU A 1 93 ? -13.454 -2.732 18.932 1.00 81.44 93 LEU A N 1
ATOM 723 C CA . LEU A 1 93 ? -14.337 -3.197 20.008 1.00 81.44 93 LEU A CA 1
ATOM 724 C C . LEU A 1 93 ? -14.047 -4.633 20.460 1.00 81.44 93 LEU A C 1
ATOM 726 O O . LEU A 1 93 ? -14.409 -5.002 21.572 1.00 81.44 93 LEU A O 1
ATOM 730 N N . THR A 1 94 ? -13.417 -5.457 19.625 1.00 82.06 94 THR A N 1
ATOM 731 C CA . THR A 1 94 ? -13.026 -6.829 19.991 1.00 82.06 94 THR A CA 1
ATOM 732 C C . THR A 1 94 ? -11.675 -6.895 20.702 1.00 82.06 94 THR A C 1
ATOM 734 O O . THR A 1 94 ? -11.286 -7.972 21.153 1.00 82.06 94 THR A O 1
ATOM 737 N N . GLN A 1 95 ? -10.970 -5.767 20.857 1.00 80.56 95 GLN A N 1
ATOM 738 C CA . GLN A 1 95 ? -9.705 -5.727 21.587 1.00 80.56 95 GLN A CA 1
ATOM 739 C C . GLN A 1 95 ? -9.899 -6.131 23.051 1.00 80.56 95 GLN A C 1
ATOM 741 O O . GLN A 1 95 ? -10.724 -5.572 23.777 1.00 80.56 95 GLN A O 1
ATOM 746 N N . GLU A 1 96 ? -9.082 -7.087 23.496 1.00 77.94 96 GLU A N 1
ATOM 747 C CA . GLU A 1 96 ? -9.094 -7.622 2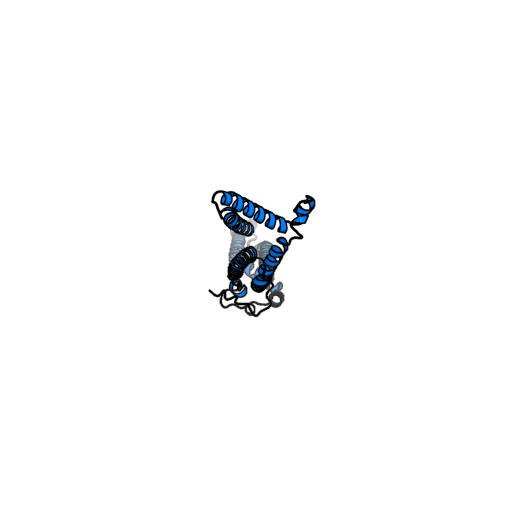4.861 1.00 77.94 96 GLU A CA 1
ATOM 748 C C . GLU A 1 96 ? -8.910 -6.517 25.916 1.00 77.94 96 GLU A C 1
ATOM 750 O O . GLU A 1 96 ? -9.585 -6.518 26.945 1.00 77.94 96 GLU A O 1
ATOM 755 N N . GLU A 1 97 ? -8.094 -5.508 25.603 1.00 75.12 97 GLU A N 1
ATOM 756 C CA . GLU A 1 97 ? -7.826 -4.336 26.448 1.00 75.12 97 GLU A CA 1
ATOM 757 C C . GLU A 1 97 ? -9.087 -3.519 26.787 1.00 75.12 97 GLU A C 1
ATOM 759 O O . GLU A 1 97 ? -9.184 -2.913 27.856 1.00 75.12 97 GLU A O 1
ATOM 764 N N . MET A 1 98 ? -10.094 -3.508 25.907 1.00 78.88 98 MET A N 1
ATOM 765 C CA . MET A 1 98 ? -11.356 -2.822 26.187 1.00 78.88 98 MET A CA 1
ATOM 766 C C . MET A 1 98 ? -12.146 -3.564 27.271 1.00 78.88 98 MET A C 1
ATOM 768 O O . MET A 1 98 ? -12.679 -2.946 28.198 1.00 78.88 98 MET A O 1
ATOM 772 N N . TYR A 1 99 ? -12.232 -4.891 27.166 1.00 80.31 99 TYR A N 1
ATOM 773 C CA . TYR A 1 99 ? -12.976 -5.705 28.123 1.00 80.31 99 TYR A CA 1
ATOM 774 C C . TYR A 1 99 ? -12.328 -5.683 29.506 1.00 80.31 99 TYR A C 1
ATOM 776 O O . TYR A 1 99 ? -13.050 -5.596 30.504 1.00 80.31 99 TYR A O 1
ATOM 784 N N . THR A 1 100 ? -10.994 -5.684 29.573 1.00 84.25 100 THR A N 1
ATOM 785 C CA . THR A 1 100 ? -10.264 -5.552 30.839 1.00 84.25 100 THR A CA 1
ATOM 786 C C . THR A 1 100 ? -10.507 -4.185 31.475 1.00 84.25 100 THR A C 1
ATOM 788 O O . THR A 1 100 ? -10.923 -4.130 32.630 1.00 84.25 10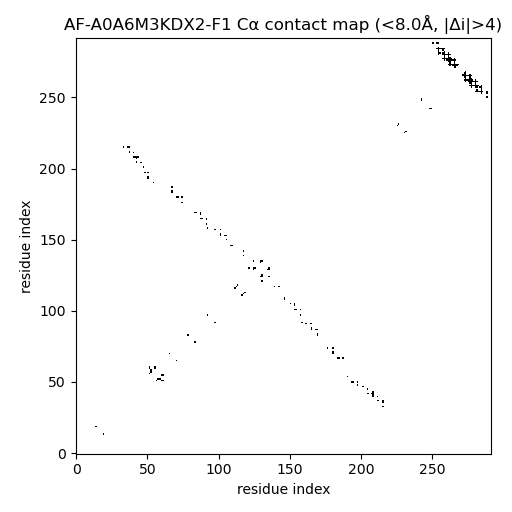0 THR A O 1
ATOM 791 N N . HIS A 1 101 ? -10.396 -3.081 30.729 1.00 83.50 101 HIS A N 1
ATOM 792 C CA . HIS A 1 101 ? -10.657 -1.744 31.275 1.00 83.50 101 HIS A CA 1
ATOM 793 C C . HIS A 1 101 ? -12.103 -1.532 31.743 1.00 83.50 101 HIS A C 1
ATOM 795 O O . HIS A 1 101 ? -12.341 -0.884 32.768 1.00 83.50 101 HIS A O 1
ATOM 801 N N . ILE A 1 102 ? -13.090 -2.076 31.023 1.00 86.25 102 ILE A N 1
ATOM 802 C CA . ILE A 1 102 ? -14.492 -2.034 31.461 1.00 86.25 102 ILE A CA 1
ATOM 803 C C . ILE A 1 102 ? -14.667 -2.843 32.751 1.00 86.25 102 ILE A C 1
ATOM 805 O O . ILE A 1 102 ? -15.355 -2.382 33.663 1.00 86.25 102 ILE A O 1
ATOM 809 N N . ALA A 1 103 ? -14.060 -4.028 32.840 1.00 88.94 103 ALA A N 1
ATOM 810 C CA . ALA A 1 103 ? -14.125 -4.866 34.033 1.00 88.94 103 ALA A CA 1
ATOM 811 C C . ALA A 1 103 ? -13.472 -4.180 35.245 1.00 88.94 103 ALA A C 1
ATOM 813 O O . ALA A 1 103 ? -14.089 -4.114 36.305 1.00 88.94 103 ALA A O 1
ATOM 814 N N . GLU A 1 104 ? -12.295 -3.578 35.073 1.00 90.19 104 GLU A N 1
ATOM 815 C CA . GLU A 1 104 ? -11.592 -2.824 36.118 1.00 90.19 104 GLU A CA 1
ATOM 816 C C . GLU A 1 104 ? -12.409 -1.633 36.633 1.00 90.19 104 GLU A C 1
ATOM 818 O O . GLU A 1 104 ? -12.524 -1.425 37.843 1.00 90.19 104 GLU A O 1
ATOM 823 N N . LYS A 1 105 ? -12.996 -0.831 35.730 1.00 88.12 105 LYS A N 1
ATOM 824 C CA . LYS A 1 105 ? -13.844 0.304 36.129 1.00 88.12 105 LYS A CA 1
ATOM 825 C C . LYS A 1 105 ? -15.101 -0.161 36.869 1.00 88.12 105 LYS A C 1
ATOM 827 O O . LYS A 1 105 ? -15.491 0.479 37.842 1.00 88.12 105 LYS A O 1
ATOM 832 N N . LYS A 1 106 ? -15.724 -1.264 36.435 1.00 91.06 106 LYS A N 1
ATOM 833 C CA . LYS A 1 106 ? -16.883 -1.852 37.127 1.00 91.06 106 LYS A CA 1
ATOM 834 C C . LYS A 1 106 ? -16.511 -2.363 38.516 1.00 91.06 106 LYS A C 1
ATOM 836 O O . LYS A 1 106 ? -17.230 -2.072 39.462 1.00 91.06 106 LYS A O 1
ATOM 841 N N . GLN A 1 107 ? -15.370 -3.037 38.646 1.00 93.44 107 GLN A N 1
ATOM 842 C CA . GLN A 1 107 ? -14.888 -3.549 39.926 1.00 93.44 107 GLN A CA 1
ATOM 843 C C . GLN A 1 107 ? -14.657 -2.425 40.942 1.00 93.44 107 GLN A C 1
ATOM 845 O O . GLN A 1 107 ? -15.110 -2.530 42.073 1.00 93.44 107 GLN A O 1
ATOM 850 N N . LYS A 1 108 ? -14.039 -1.310 40.531 1.00 91.56 108 LYS A N 1
ATOM 851 C CA . LYS A 1 108 ? -13.859 -0.145 41.417 1.00 91.56 108 LYS A CA 1
ATOM 852 C C . LYS A 1 108 ? -15.185 0.414 41.938 1.00 91.56 108 LYS A C 1
ATOM 854 O O . LYS A 1 108 ? -15.254 0.850 43.083 1.00 91.56 108 LYS A O 1
ATOM 859 N N . LEU A 1 109 ? -16.223 0.413 41.100 1.00 92.56 109 LEU A N 1
ATOM 860 C CA . LEU A 1 109 ? -17.554 0.864 41.496 1.00 92.56 109 LEU A CA 1
ATOM 861 C C . LEU A 1 109 ? -18.235 -0.132 42.449 1.00 92.56 109 LEU A C 1
ATOM 863 O O . LEU A 1 109 ? -18.850 0.301 43.421 1.00 92.56 109 LEU A O 1
ATOM 867 N N . ASP A 1 110 ? -18.114 -1.439 42.200 1.00 92.94 110 ASP A N 1
ATOM 868 C CA . ASP A 1 110 ? -18.58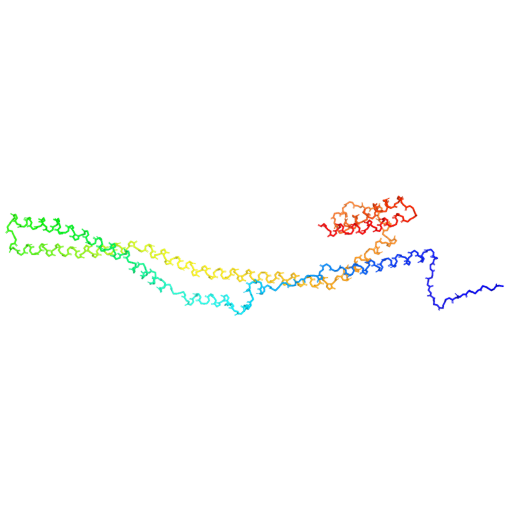4 -2.470 43.138 1.00 92.94 110 ASP A CA 1
ATOM 869 C C . ASP A 1 110 ? -17.900 -2.315 44.504 1.00 92.94 110 ASP A C 1
ATOM 871 O O . ASP A 1 110 ? -18.583 -2.267 45.529 1.00 92.94 110 ASP A O 1
ATOM 875 N N . ASP A 1 111 ? -16.577 -2.131 44.520 1.00 94.25 111 ASP A N 1
ATOM 876 C CA . ASP A 1 111 ? -15.805 -1.933 45.748 1.00 94.25 111 ASP A CA 1
ATOM 877 C C . ASP A 1 111 ? -16.291 -0.694 46.524 1.00 94.25 111 ASP A C 1
ATOM 879 O O . ASP A 1 111 ? -16.475 -0.756 47.741 1.00 94.25 111 ASP A O 1
ATOM 883 N N . GLU A 1 112 ? -16.561 0.430 45.851 1.00 92.94 112 GLU A N 1
ATOM 884 C CA . GLU A 1 112 ? -17.114 1.639 46.485 1.00 92.94 112 GLU A CA 1
ATOM 885 C C . GLU A 1 112 ? -18.519 1.394 47.062 1.00 92.94 112 GLU A C 1
ATOM 887 O O . GLU A 1 112 ? -18.836 1.803 48.190 1.00 92.94 112 GLU A O 1
ATOM 892 N N . ILE A 1 113 ? -19.375 0.699 46.310 1.00 92.50 113 ILE A N 1
ATOM 893 C CA . ILE A 1 113 ? -20.742 0.400 46.731 1.00 92.50 113 ILE A CA 1
ATOM 894 C C . ILE A 1 113 ? -20.741 -0.492 47.975 1.00 92.50 113 ILE A C 1
ATOM 896 O O . ILE A 1 113 ? -21.441 -0.176 48.944 1.00 92.50 113 ILE A O 1
ATOM 900 N N . ASP A 1 114 ? -19.940 -1.554 47.980 1.00 91.88 114 ASP A N 1
ATOM 901 C CA . ASP A 1 114 ? -19.922 -2.548 49.052 1.00 91.88 114 ASP A CA 1
ATOM 902 C C . ASP A 1 114 ? -19.173 -2.077 50.301 1.00 91.88 114 ASP A C 1
ATOM 904 O O . ASP A 1 114 ? -19.580 -2.410 51.419 1.00 91.88 114 ASP A O 1
ATOM 908 N N . THR A 1 115 ? -18.118 -1.271 50.152 1.00 92.69 115 THR A N 1
ATOM 909 C CA . THR A 1 115 ? -17.307 -0.811 51.292 1.00 92.69 115 THR A CA 1
ATOM 910 C C . THR A 1 115 ? -17.809 0.491 51.910 1.00 92.69 115 THR A C 1
ATOM 912 O O . THR A 1 115 ? -17.698 0.670 53.127 1.00 92.69 115 THR A O 1
ATOM 915 N N . GLN A 1 116 ? -18.403 1.390 51.118 1.00 93.06 116 GLN A N 1
ATOM 916 C CA . GLN A 1 116 ? -18.781 2.726 51.577 1.00 93.06 116 GLN A CA 1
ATOM 917 C C . GLN A 1 116 ? -20.296 2.950 51.553 1.00 93.06 116 GLN A C 1
ATOM 919 O O . GLN A 1 116 ? -20.880 3.292 52.587 1.00 93.06 116 GLN A O 1
ATOM 924 N N . ILE A 1 117 ? -20.958 2.757 50.409 1.00 91.56 117 ILE A N 1
ATOM 925 C CA . ILE A 1 117 ? -22.347 3.210 50.208 1.00 91.56 117 ILE A CA 1
ATOM 926 C C . ILE A 1 117 ? -23.349 2.325 50.963 1.00 91.56 117 ILE A C 1
ATOM 928 O O . ILE A 1 117 ? -24.139 2.827 51.770 1.00 91.56 117 ILE A O 1
ATOM 932 N N . LEU A 1 118 ? -23.312 1.008 50.741 1.00 91.88 118 LEU A N 1
ATOM 933 C CA . LEU A 1 118 ? -24.209 0.047 51.390 1.00 91.88 118 LEU A CA 1
ATOM 934 C C . LEU A 1 118 ? -24.0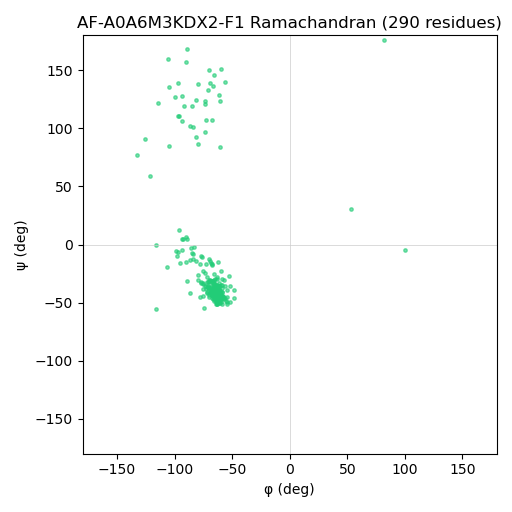33 0.019 52.915 1.00 91.88 118 LEU A C 1
ATOM 936 O O . LEU A 1 118 ? -25.048 0.063 53.620 1.00 91.88 118 LEU A O 1
ATOM 940 N N . PRO A 1 119 ? -22.804 -0.025 53.468 1.00 93.50 119 PRO A N 1
ATOM 941 C CA . PRO A 1 119 ? -22.605 -0.007 54.914 1.00 93.50 119 PRO A CA 1
ATOM 942 C C . PRO A 1 119 ? -23.092 1.289 55.562 1.00 93.50 119 PRO A C 1
ATOM 944 O O . PRO A 1 119 ? -23.747 1.237 56.605 1.00 93.50 119 PRO A O 1
ATOM 947 N N . THR A 1 120 ? -22.847 2.442 54.931 1.00 92.31 120 THR A N 1
ATOM 948 C CA . THR A 1 120 ? -23.316 3.740 55.442 1.00 92.31 120 THR A CA 1
ATOM 949 C C . THR A 1 120 ? -24.842 3.817 55.430 1.00 92.31 120 THR A C 1
ATOM 951 O O . THR A 1 120 ? -25.444 4.222 56.425 1.00 92.31 120 THR A O 1
ATOM 954 N N . PHE A 1 121 ? -25.486 3.346 54.356 1.00 93.00 121 PHE A N 1
ATOM 955 C CA . PHE A 1 121 ? -26.945 3.270 54.270 1.00 93.00 121 PHE A CA 1
ATOM 956 C C . PHE A 1 121 ? -27.541 2.345 55.344 1.00 93.00 121 PHE A C 1
ATOM 958 O O . PHE A 1 121 ? -28.462 2.737 56.065 1.00 93.00 121 PHE A O 1
ATOM 965 N N . LYS A 1 122 ? -26.987 1.135 55.506 1.00 91.44 122 LYS A N 1
ATOM 966 C CA . LYS A 1 122 ? -27.426 0.167 56.526 1.00 91.44 122 LYS A CA 1
ATOM 967 C C . LYS A 1 122 ? -27.244 0.711 57.943 1.00 91.44 122 LYS A C 1
ATOM 969 O O . LYS A 1 122 ? -28.133 0.532 58.774 1.00 91.44 122 LYS A O 1
ATOM 974 N N . ARG A 1 123 ? -26.131 1.400 58.220 1.00 92.62 123 ARG A N 1
ATOM 975 C CA . ARG A 1 123 ? -25.877 2.048 59.514 1.00 92.62 123 ARG A CA 1
ATOM 976 C C . ARG A 1 123 ? -26.897 3.151 59.792 1.00 92.62 123 ARG A C 1
ATOM 978 O O . ARG A 1 123 ? -27.534 3.106 60.836 1.00 92.62 123 ARG A O 1
ATOM 985 N N . GLY A 1 124 ? -27.128 4.054 58.837 1.00 92.12 124 GLY A N 1
ATOM 986 C CA . GLY A 1 124 ? -28.120 5.122 58.985 1.00 92.12 124 GLY A CA 1
ATOM 987 C C . GLY A 1 124 ? -29.536 4.592 59.233 1.00 92.12 124 GLY A C 1
ATOM 988 O O . GLY A 1 124 ? -30.234 5.091 60.108 1.00 92.12 124 GLY A O 1
ATOM 989 N N . MET A 1 125 ? -29.938 3.527 58.530 1.00 92.31 125 MET A N 1
ATOM 990 C CA . MET A 1 125 ? -31.243 2.875 58.719 1.00 92.31 125 MET A CA 1
ATOM 991 C C . MET A 1 125 ? -31.364 2.137 60.059 1.00 92.31 125 MET A C 1
ATOM 993 O O . MET A 1 125 ? -32.458 2.062 60.623 1.00 92.31 125 MET A O 1
ATOM 997 N N . ARG A 1 126 ? -30.252 1.609 60.586 1.00 91.81 126 ARG A N 1
ATOM 998 C CA . ARG A 1 126 ? -30.191 1.009 61.924 1.00 91.81 126 ARG A CA 1
ATOM 999 C C . ARG A 1 126 ? -30.316 2.057 63.021 1.00 91.81 126 ARG A C 1
ATOM 1001 O O . ARG A 1 126 ? -31.053 1.825 63.971 1.00 91.81 126 ARG A O 1
ATOM 1008 N N . ASP A 1 127 ? -29.656 3.199 62.867 1.00 93.50 127 ASP A N 1
ATOM 1009 C CA . ASP A 1 127 ? -29.670 4.273 63.864 1.00 93.50 127 ASP A CA 1
ATOM 1010 C C . ASP A 1 127 ? -31.080 4.882 64.029 1.00 93.50 127 ASP A C 1
ATOM 1012 O O . ASP A 1 127 ? -31.461 5.266 65.132 1.00 93.50 127 ASP A O 1
ATOM 1016 N N . ILE A 1 128 ? -31.900 4.879 62.969 1.00 90.44 128 ILE A N 1
ATOM 1017 C CA . ILE A 1 128 ? -33.327 5.266 63.016 1.00 90.44 128 ILE A CA 1
ATOM 1018 C C . ILE A 1 128 ? -34.290 4.086 63.250 1.00 90.44 128 ILE A C 1
ATOM 1020 O O . ILE A 1 128 ? -35.505 4.260 63.187 1.00 90.44 128 ILE A O 1
ATOM 1024 N N . ASN A 1 129 ? -33.765 2.878 63.480 1.00 86.94 129 ASN A N 1
ATOM 1025 C CA . ASN A 1 129 ? -34.520 1.636 63.681 1.00 86.94 129 ASN A CA 1
ATOM 1026 C C . ASN A 1 129 ? -35.543 1.303 62.566 1.00 86.94 129 ASN A C 1
ATOM 1028 O O . ASN A 1 129 ? -36.571 0.673 62.805 1.00 86.94 129 ASN A O 1
ATOM 1032 N N . ALA A 1 130 ? -35.266 1.704 61.323 1.00 87.38 130 ALA A N 1
ATOM 1033 C CA . ALA A 1 130 ? -36.153 1.493 60.174 1.00 87.38 130 ALA A CA 1
ATOM 1034 C C . ALA A 1 130 ? -35.793 0.243 59.346 1.00 87.38 130 ALA A C 1
ATOM 1036 O O . ALA A 1 130 ? -36.310 0.059 58.244 1.00 87.38 130 ALA A O 1
ATOM 1037 N N . VAL A 1 131 ? -34.922 -0.632 59.857 1.00 82.50 131 VAL A N 1
ATOM 1038 C CA . VAL A 1 131 ? -34.368 -1.797 59.133 1.00 82.50 131 VAL A CA 1
ATOM 1039 C C . VAL A 1 131 ? -35.442 -2.820 58.730 1.00 82.50 131 VAL A C 1
ATOM 1041 O O . VAL A 1 131 ? -35.312 -3.463 57.695 1.00 82.50 131 VAL A O 1
ATOM 1044 N N . ALA A 1 132 ? -36.530 -2.938 59.498 1.00 84.31 132 ALA A N 1
ATOM 1045 C CA . ALA A 1 132 ? -37.661 -3.824 59.192 1.00 84.31 132 ALA A CA 1
ATOM 1046 C C . ALA A 1 132 ? -38.760 -3.161 58.331 1.00 84.31 132 ALA A C 1
ATOM 1048 O O . ALA A 1 132 ? -39.810 -3.756 58.098 1.00 84.31 132 ALA A O 1
ATOM 1049 N N . SER A 1 133 ? -38.552 -1.920 57.881 1.00 89.31 133 SER A N 1
ATOM 1050 C CA . SER A 1 133 ? -39.545 -1.174 57.104 1.00 89.31 133 SER A CA 1
ATOM 1051 C C . SER A 1 133 ? -39.391 -1.390 55.596 1.00 89.31 133 SER A C 1
ATOM 1053 O O . SER A 1 133 ? -38.304 -1.667 55.086 1.00 89.31 133 SER A O 1
ATOM 1055 N N . SER A 1 134 ? -40.474 -1.169 54.849 1.00 89.25 134 SER A N 1
ATOM 1056 C CA . SER A 1 134 ? -40.448 -1.135 53.381 1.00 89.25 134 SER A CA 1
ATOM 1057 C C . SER A 1 134 ? -39.466 -0.089 52.834 1.00 89.25 134 SER A C 1
ATOM 1059 O O . SER A 1 134 ? -38.851 -0.311 51.791 1.00 89.25 134 SER A O 1
ATOM 1061 N N . SER A 1 135 ? -39.244 1.011 53.559 1.00 87.50 135 SER A N 1
ATOM 1062 C CA . SER A 1 135 ? -38.286 2.063 53.201 1.00 87.50 135 SER A CA 1
ATOM 1063 C C . SER A 1 135 ? -36.840 1.562 53.126 1.00 87.50 135 SER A C 1
ATOM 1065 O O . SER A 1 135 ? -36.084 2.027 52.272 1.00 87.50 135 SER A O 1
ATOM 1067 N N . PHE A 1 136 ? -36.458 0.587 53.960 1.00 91.12 136 PHE A N 1
ATOM 1068 C CA . PHE A 1 136 ? -35.134 -0.039 53.902 1.00 91.12 136 PHE A CA 1
ATOM 1069 C C . PHE A 1 136 ? -34.946 -0.824 52.598 1.00 91.12 136 PHE A C 1
ATOM 1071 O O . PHE A 1 136 ? -33.962 -0.623 51.886 1.00 91.12 136 PHE A O 1
ATOM 1078 N N . ILE A 1 137 ? -35.929 -1.656 52.244 1.00 89.06 137 ILE A N 1
ATOM 1079 C CA . ILE A 1 137 ? -35.909 -2.461 51.014 1.00 89.06 137 ILE A CA 1
ATOM 1080 C C . ILE A 1 137 ? -35.896 -1.551 49.779 1.00 89.06 137 ILE A C 1
ATOM 1082 O O . ILE A 1 137 ? -35.102 -1.766 48.865 1.00 89.06 137 ILE A O 1
ATOM 1086 N N . ILE A 1 138 ? -36.716 -0.493 49.770 1.00 92.12 138 ILE A N 1
ATOM 1087 C CA . ILE A 1 138 ? -36.756 0.491 48.677 1.00 92.12 138 ILE A CA 1
ATOM 1088 C C . ILE A 1 138 ? -35.411 1.214 48.532 1.00 92.12 138 ILE A C 1
ATOM 1090 O O . ILE A 1 138 ? -34.962 1.447 47.412 1.00 92.12 138 ILE A O 1
ATOM 1094 N N . GLY A 1 139 ? -34.751 1.575 49.635 1.00 90.56 139 GLY A N 1
ATOM 1095 C CA . GLY A 1 139 ? -33.442 2.224 49.586 1.00 90.56 139 GLY A CA 1
ATOM 1096 C C . GLY A 1 139 ? -32.348 1.310 49.029 1.00 90.56 139 GLY A C 1
ATOM 1097 O O . GLY A 1 139 ? -31.617 1.729 48.134 1.00 90.56 139 GLY A O 1
ATOM 1098 N N . CYS A 1 140 ? -32.304 0.044 49.457 1.00 89.12 140 CYS A N 1
ATOM 1099 C CA . CYS A 1 140 ? -31.417 -0.963 48.866 1.00 89.12 140 CYS A CA 1
ATOM 1100 C C . CYS A 1 140 ? -31.692 -1.149 47.363 1.00 89.12 140 CYS A C 1
ATOM 1102 O O . CYS A 1 140 ? -30.762 -1.129 46.562 1.00 89.12 140 CYS A O 1
ATOM 1104 N N . ALA A 1 141 ? -32.964 -1.243 46.961 1.00 91.75 141 ALA A N 1
ATOM 1105 C CA . ALA A 1 141 ? -33.344 -1.360 45.553 1.00 91.75 141 ALA A CA 1
ATOM 1106 C C . ALA A 1 141 ? -32.947 -0.124 44.725 1.00 91.75 141 ALA A C 1
ATOM 1108 O O . ALA A 1 141 ? -32.563 -0.252 43.564 1.00 91.75 141 ALA A O 1
ATOM 1109 N N . LYS A 1 142 ? -32.998 1.082 45.308 1.00 93.81 142 LYS A N 1
ATOM 1110 C CA . LYS A 1 142 ? -32.517 2.309 44.653 1.00 93.81 142 LYS A CA 1
ATOM 1111 C C . LYS A 1 142 ? -31.002 2.312 44.462 1.00 93.81 142 LYS A C 1
ATOM 1113 O O . LYS A 1 142 ? -30.550 2.765 43.414 1.00 93.81 142 LYS A O 1
ATOM 1118 N N . ILE A 1 143 ? -30.237 1.822 45.439 1.00 93.25 143 ILE A N 1
ATOM 1119 C CA . ILE A 1 143 ? -28.775 1.685 45.325 1.00 93.25 143 ILE A CA 1
ATOM 1120 C C . ILE A 1 143 ? -28.436 0.694 44.207 1.00 93.25 143 ILE A C 1
ATOM 1122 O O . ILE A 1 143 ? -27.645 1.017 43.326 1.00 93.25 143 ILE A O 1
ATOM 1126 N N . GLU A 1 144 ? -29.117 -0.450 44.168 1.00 90.50 144 GLU A N 1
ATOM 1127 C CA . GLU A 1 144 ? -28.929 -1.453 43.116 1.00 90.50 144 GLU A CA 1
ATOM 1128 C C . GLU A 1 144 ? -29.317 -0.924 41.726 1.00 90.50 144 GLU A C 1
ATOM 1130 O O . GLU A 1 144 ? -28.585 -1.072 40.750 1.00 90.50 144 GLU A O 1
ATOM 1135 N N . SER A 1 145 ? -30.446 -0.217 41.627 1.00 93.31 145 SER A N 1
ATOM 1136 C CA . SER A 1 145 ? -30.860 0.427 40.377 1.00 93.31 145 SER A CA 1
ATOM 1137 C C . SER A 1 145 ? -29.851 1.478 39.909 1.00 93.31 145 SER A C 1
ATOM 1139 O O . SER A 1 145 ? -29.635 1.625 38.705 1.00 93.31 145 SER A O 1
ATOM 1141 N N . LYS A 1 146 ? -29.224 2.205 40.843 1.00 92.31 146 LYS A N 1
ATOM 1142 C CA . LYS A 1 146 ? -28.159 3.157 40.526 1.00 92.31 146 LYS A CA 1
ATOM 1143 C C . LYS A 1 146 ? -26.914 2.433 40.001 1.00 92.31 146 LYS A C 1
ATOM 1145 O O . LYS A 1 146 ? -26.420 2.832 38.954 1.00 92.31 146 LYS A O 1
ATOM 1150 N N . ARG A 1 147 ? -26.500 1.324 40.626 1.00 91.31 147 ARG A N 1
ATOM 1151 C CA . ARG A 1 147 ? -25.378 0.488 40.161 1.00 91.31 147 ARG A CA 1
ATOM 1152 C C . ARG A 1 147 ? -25.516 0.089 38.692 1.00 91.31 147 ARG A C 1
ATOM 1154 O O . ARG A 1 147 ? -24.602 0.293 37.902 1.00 91.31 147 ARG A O 1
ATOM 1161 N N . VAL A 1 148 ? -26.688 -0.416 38.302 1.00 92.12 148 VAL A N 1
ATOM 1162 C CA . VAL A 1 148 ? -26.952 -0.826 36.911 1.00 92.12 148 VAL A CA 1
ATOM 1163 C C . VAL A 1 148 ? -26.838 0.353 35.935 1.00 92.12 148 VAL A C 1
ATOM 1165 O O . VAL A 1 148 ? -26.305 0.197 34.835 1.00 92.12 148 VAL A O 1
ATOM 1168 N N . LYS A 1 149 ? -27.312 1.543 36.323 1.00 93.69 149 LYS A N 1
ATOM 1169 C CA . LYS A 1 149 ? -27.196 2.754 35.494 1.00 93.69 149 LYS A CA 1
ATOM 1170 C C . LYS A 1 149 ? -25.749 3.214 35.360 1.00 93.69 149 LYS A C 1
ATOM 1172 O O . LYS A 1 149 ? -25.324 3.537 34.253 1.00 93.69 149 LYS A O 1
ATOM 1177 N N . ASP A 1 150 ? -25.001 3.196 36.455 1.00 92.62 150 ASP A N 1
ATOM 1178 C CA . ASP A 1 150 ? -23.596 3.592 36.475 1.00 92.62 150 ASP A CA 1
ATOM 1179 C C . ASP A 1 150 ? -22.742 2.610 35.640 1.00 92.62 150 ASP A C 1
ATOM 1181 O O . ASP A 1 150 ? -21.856 3.036 34.902 1.00 92.62 150 ASP A O 1
ATOM 1185 N N . TYR A 1 151 ? -23.081 1.314 35.610 1.00 91.94 151 TYR A N 1
ATOM 1186 C CA . TYR A 1 151 ? -22.471 0.341 34.687 1.00 91.94 151 TYR A CA 1
ATOM 1187 C C . TYR A 1 151 ? -22.714 0.639 33.218 1.00 91.94 151 TYR A C 1
ATOM 1189 O O . TYR A 1 151 ? -21.779 0.551 32.417 1.00 91.94 151 TYR A O 1
ATOM 1197 N N . ALA A 1 152 ? -23.948 0.990 32.859 1.00 89.75 152 ALA A N 1
ATOM 1198 C CA . ALA A 1 152 ? -24.257 1.391 31.495 1.00 89.75 152 ALA A CA 1
ATOM 1199 C C . ALA A 1 152 ? -23.491 2.672 31.117 1.00 89.75 152 ALA A C 1
ATOM 1201 O O . ALA A 1 152 ? -22.910 2.739 30.033 1.00 89.75 152 ALA A O 1
ATOM 1202 N N . ALA A 1 153 ? -23.410 3.644 32.032 1.00 91.88 153 ALA A N 1
ATOM 1203 C CA . ALA A 1 153 ? -22.661 4.882 31.830 1.00 91.88 153 ALA A CA 1
ATOM 1204 C C . ALA A 1 153 ? -21.159 4.628 31.619 1.00 91.88 153 ALA A C 1
ATOM 1206 O O . ALA A 1 153 ? -20.596 5.149 30.662 1.00 91.88 153 ALA A O 1
ATOM 1207 N N . ILE A 1 154 ? -20.531 3.768 32.431 1.00 90.44 154 ILE A N 1
ATOM 1208 C CA . ILE A 1 154 ? -19.119 3.378 32.272 1.00 90.44 154 ILE A CA 1
ATOM 1209 C C . ILE A 1 154 ? -18.879 2.721 30.909 1.00 90.44 154 ILE A C 1
ATOM 1211 O O . ILE A 1 154 ? -17.918 3.063 30.221 1.00 90.44 154 ILE A O 1
ATOM 1215 N N . SER A 1 155 ? -19.748 1.792 30.489 1.00 86.88 155 SER A N 1
ATOM 1216 C CA . SER A 1 155 ? -19.601 1.158 29.172 1.00 86.88 155 SER A CA 1
ATOM 1217 C C . SER A 1 155 ? -19.753 2.153 28.020 1.00 86.88 155 SER A C 1
ATOM 1219 O O . SER A 1 155 ? -19.008 2.078 27.044 1.00 86.88 155 SER A O 1
ATOM 1221 N N . LEU A 1 156 ? -20.671 3.116 28.145 1.00 88.44 156 LEU A N 1
ATOM 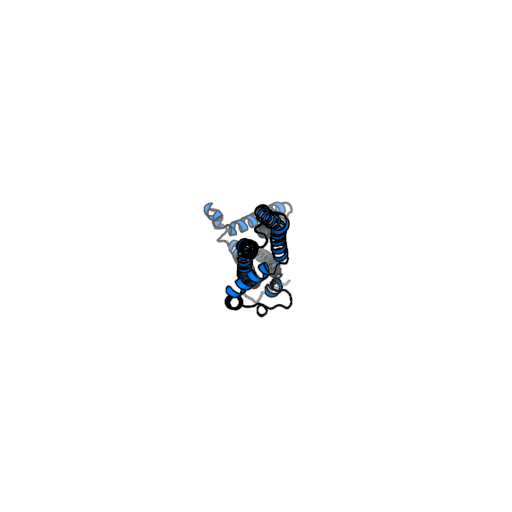1222 C CA . LEU A 1 156 ? -20.864 4.166 27.150 1.00 88.44 156 LEU A CA 1
ATOM 1223 C C . LEU A 1 156 ? -19.662 5.113 27.096 1.00 88.44 156 LEU A C 1
ATOM 1225 O O . LEU A 1 156 ? -19.217 5.474 26.016 1.00 88.44 156 LEU A O 1
ATOM 1229 N N . GLU A 1 157 ? -19.116 5.496 28.247 1.00 89.12 157 GLU A N 1
ATOM 1230 C CA . GLU A 1 157 ? -17.947 6.371 28.330 1.00 89.12 157 GLU A CA 1
ATOM 1231 C C . GLU A 1 157 ? -16.725 5.725 27.663 1.00 89.12 157 GLU A C 1
ATOM 1233 O O . GLU A 1 157 ? -16.067 6.350 26.834 1.00 89.12 157 GLU A O 1
ATOM 1238 N N . VAL A 1 158 ? -16.441 4.455 27.978 1.00 85.62 158 VAL A N 1
ATOM 1239 C CA . VAL A 1 158 ? -15.307 3.732 27.381 1.00 85.62 158 VAL A CA 1
ATOM 1240 C C . VAL A 1 158 ? -15.490 3.586 25.871 1.00 85.62 158 VAL A C 1
ATOM 1242 O O . VAL A 1 158 ? -14.565 3.880 25.120 1.00 85.62 158 VAL A O 1
ATOM 1245 N N . THR A 1 159 ? -16.682 3.203 25.408 1.00 83.38 159 THR A N 1
ATOM 1246 C CA . THR A 1 159 ? -16.948 3.055 23.966 1.00 83.38 159 THR A CA 1
ATOM 1247 C C . THR A 1 159 ? -16.920 4.390 23.219 1.00 83.38 159 THR A C 1
ATOM 1249 O O . THR A 1 159 ? -16.351 4.464 22.133 1.00 83.38 159 THR A O 1
ATOM 1252 N N . ALA A 1 160 ? -17.448 5.468 23.803 1.00 87.62 160 ALA A N 1
ATOM 1253 C CA . ALA A 1 160 ? -17.402 6.803 23.208 1.00 87.62 160 ALA A CA 1
ATOM 1254 C C . ALA A 1 160 ? -15.963 7.325 23.068 1.00 87.62 160 ALA A C 1
ATOM 1256 O O . ALA A 1 160 ? -15.619 7.925 22.049 1.00 87.62 160 ALA A O 1
ATOM 1257 N N . ASN A 1 161 ? -15.102 7.042 24.048 1.00 88.06 161 ASN A N 1
ATOM 1258 C CA . ASN A 1 161 ? -13.691 7.429 24.004 1.00 88.06 161 ASN A CA 1
ATOM 1259 C C . ASN A 1 161 ? -12.886 6.688 22.922 1.00 88.06 161 ASN A C 1
ATOM 1261 O O . ASN A 1 161 ? -11.817 7.161 22.544 1.00 88.06 161 ASN A O 1
ATOM 1265 N N . LEU A 1 162 ? -13.386 5.563 22.397 1.00 85.75 162 LEU A N 1
ATOM 1266 C CA . LEU A 1 162 ? -12.737 4.803 21.322 1.00 85.75 162 LEU A CA 1
ATOM 1267 C C . LEU A 1 162 ? -13.109 5.294 19.917 1.00 85.75 162 LEU A C 1
ATOM 1269 O O . LEU A 1 162 ? -12.423 4.954 18.953 1.00 85.75 162 LEU A O 1
ATOM 1273 N N . ILE A 1 163 ? -14.144 6.131 19.780 1.00 88.81 163 ILE A N 1
ATOM 1274 C CA . ILE A 1 163 ? -14.587 6.676 18.486 1.00 88.81 163 ILE A CA 1
ATOM 1275 C C . ILE A 1 163 ? -13.444 7.373 17.717 1.00 88.81 163 ILE A C 1
ATOM 1277 O O . ILE A 1 163 ? -13.296 7.101 16.522 1.00 88.81 163 ILE A O 1
ATOM 1281 N N . PRO A 1 164 ? -12.595 8.220 18.338 1.00 91.25 164 PRO A N 1
ATOM 1282 C CA . PRO A 1 164 ? -11.467 8.834 17.638 1.00 91.25 164 PRO A CA 1
ATOM 1283 C C . PRO A 1 164 ? -10.458 7.802 17.119 1.00 91.25 164 PRO A C 1
ATOM 1285 O O . PRO A 1 164 ? -9.970 7.931 15.999 1.00 91.25 164 PRO A O 1
ATOM 1288 N N . THR A 1 165 ? -10.177 6.756 17.897 1.00 89.38 165 THR A N 1
ATOM 1289 C CA . THR A 1 165 ? -9.259 5.675 17.508 1.00 89.38 165 THR A CA 1
ATOM 1290 C C . THR A 1 165 ? -9.802 4.889 16.315 1.00 89.38 165 THR A C 1
ATOM 1292 O O . THR A 1 165 ? -9.068 4.635 15.360 1.00 89.38 165 THR A O 1
ATOM 1295 N N . ILE A 1 166 ? -11.102 4.575 16.325 1.00 90.19 166 ILE A N 1
ATOM 1296 C CA . ILE A 1 166 ? -11.800 3.937 15.198 1.00 90.19 166 ILE A CA 1
ATOM 1297 C C . ILE A 1 166 ? -11.671 4.803 13.940 1.00 90.19 166 ILE A C 1
ATOM 1299 O O . ILE A 1 166 ? -11.321 4.303 12.872 1.00 90.19 166 ILE A O 1
ATOM 1303 N N . PHE A 1 167 ? -11.876 6.117 14.066 1.00 91.19 167 PHE A N 1
ATOM 1304 C CA . PHE A 1 167 ? -11.756 7.045 12.943 1.00 91.19 167 PHE A CA 1
ATOM 1305 C C . PHE A 1 167 ? -10.332 7.103 12.366 1.00 91.19 167 PHE A C 1
ATOM 1307 O O . PHE A 1 167 ? -10.150 7.091 11.146 1.00 91.19 167 PHE A O 1
ATOM 1314 N N . VAL A 1 168 ? -9.304 7.117 13.218 1.00 92.56 168 VAL A N 1
ATOM 1315 C CA . VAL A 1 168 ? -7.902 7.059 12.769 1.00 92.56 168 VAL A CA 1
ATOM 1316 C C . VAL A 1 168 ? -7.627 5.761 12.008 1.00 92.56 168 VAL A C 1
ATOM 1318 O O . VAL A 1 168 ? -7.010 5.791 10.943 1.00 92.56 168 VAL A O 1
ATOM 1321 N N . LYS A 1 169 ? -8.126 4.622 12.496 1.00 90.06 169 LYS A N 1
ATOM 1322 C CA . LYS A 1 169 ? -7.947 3.336 11.815 1.00 90.06 169 LYS A CA 1
ATOM 1323 C C . LYS A 1 169 ? -8.629 3.319 10.444 1.00 90.06 169 LYS A C 1
ATOM 1325 O O . LYS A 1 169 ? -7.971 3.043 9.444 1.00 90.06 169 LYS A O 1
ATOM 1330 N N . PHE A 1 170 ? -9.897 3.724 10.386 1.00 92.00 170 PHE A N 1
ATOM 1331 C CA . PHE A 1 170 ? -10.662 3.831 9.142 1.00 92.00 170 PHE A CA 1
ATOM 1332 C C . PHE A 1 170 ? -9.964 4.716 8.100 1.00 92.00 170 PHE A C 1
ATOM 1334 O O . PHE A 1 170 ? -9.796 4.331 6.943 1.00 92.00 170 PHE A O 1
ATOM 1341 N N . THR A 1 171 ? -9.510 5.905 8.506 1.00 93.19 171 THR A N 1
ATOM 1342 C CA . THR A 1 171 ? -8.813 6.827 7.595 1.00 93.19 171 THR A CA 1
ATOM 1343 C C . THR A 1 171 ? -7.465 6.282 7.124 1.00 93.19 171 THR A C 1
ATOM 1345 O O . THR A 1 171 ? -7.089 6.512 5.973 1.00 93.19 171 THR A O 1
ATOM 1348 N N . THR A 1 172 ? -6.759 5.527 7.968 1.00 92.75 172 THR A N 1
ATOM 1349 C CA . THR A 1 172 ? -5.489 4.882 7.609 1.00 92.75 172 THR A CA 1
ATOM 1350 C C . THR A 1 172 ? -5.694 3.790 6.561 1.00 92.75 172 THR A C 1
ATOM 1352 O O . THR A 1 172 ? -4.974 3.762 5.563 1.00 92.75 172 THR A O 1
ATOM 1355 N N . GLU A 1 173 ? -6.698 2.930 6.734 1.00 89.94 173 GLU A N 1
ATOM 1356 C CA . GLU A 1 173 ? -7.030 1.880 5.762 1.00 89.94 173 GLU A CA 1
ATOM 1357 C C . GLU A 1 173 ? -7.508 2.477 4.433 1.00 89.94 173 GLU A C 1
ATOM 1359 O O . GLU A 1 173 ? -7.047 2.074 3.364 1.00 89.94 173 GLU A O 1
ATOM 1364 N N . LEU A 1 174 ? -8.341 3.521 4.482 1.00 90.44 174 LEU A N 1
ATOM 1365 C CA . LEU A 1 174 ? -8.772 4.243 3.286 1.00 90.44 174 LEU A CA 1
ATOM 1366 C C . LEU A 1 174 ? -7.585 4.867 2.532 1.00 90.44 174 LEU A C 1
ATOM 1368 O O . LEU A 1 174 ? -7.508 4.795 1.300 1.00 90.44 174 LEU A O 1
ATOM 1372 N N . ALA A 1 175 ? -6.645 5.474 3.262 1.00 91.38 175 ALA A N 1
ATOM 1373 C CA . ALA A 1 175 ? -5.432 6.038 2.684 1.00 91.38 175 ALA A CA 1
ATOM 1374 C C . ALA A 1 175 ? -4.547 4.953 2.059 1.00 91.38 175 ALA A C 1
ATOM 1376 O O . ALA A 1 175 ? -4.026 5.155 0.963 1.00 91.38 175 ALA A O 1
ATOM 1377 N N . TRP A 1 176 ? -4.416 3.796 2.711 1.00 90.56 176 TRP A N 1
ATOM 1378 C CA . TRP A 1 176 ? -3.681 2.654 2.174 1.00 90.56 176 TRP A CA 1
ATOM 1379 C C . TRP A 1 176 ? -4.283 2.165 0.852 1.00 90.56 176 TRP A C 1
ATOM 1381 O O . TRP A 1 176 ? -3.568 2.098 -0.151 1.00 90.56 176 TRP A O 1
ATOM 1391 N N . CYS A 1 177 ? -5.600 1.940 0.804 1.00 86.44 177 CYS A N 1
ATOM 1392 C CA . CYS A 1 177 ? -6.292 1.520 -0.415 1.00 86.44 177 CYS A CA 1
ATOM 1393 C C . CYS A 1 177 ? -6.074 2.535 -1.556 1.00 86.44 177 CYS A C 1
ATOM 1395 O O . CYS A 1 177 ? -5.762 2.157 -2.687 1.00 86.44 177 CYS A O 1
ATOM 1397 N N . LYS A 1 178 ? -6.189 3.838 -1.266 1.00 88.06 178 LYS A N 1
ATOM 1398 C CA . LYS A 1 178 ? -5.926 4.908 -2.244 1.00 88.06 178 LYS A CA 1
ATOM 1399 C C . LYS A 1 178 ? -4.478 4.890 -2.744 1.00 88.06 178 LYS A C 1
ATOM 1401 O O . LYS A 1 178 ? -4.239 5.069 -3.941 1.00 88.06 178 LYS A O 1
ATOM 1406 N N . ASN A 1 179 ? -3.518 4.711 -1.840 1.00 91.25 179 ASN A N 1
ATOM 1407 C CA . ASN A 1 179 ? -2.096 4.744 -2.170 1.00 91.25 179 ASN A CA 1
ATOM 1408 C C . ASN A 1 179 ? -1.702 3.588 -3.090 1.00 91.25 179 ASN A C 1
ATOM 1410 O O . ASN A 1 179 ? -0.960 3.830 -4.034 1.00 91.25 179 ASN A O 1
ATOM 1414 N N . ILE A 1 180 ? -2.265 2.387 -2.913 1.00 88.94 180 ILE A N 1
ATOM 1415 C CA . ILE A 1 180 ? -2.007 1.248 -3.813 1.00 88.94 180 ILE A CA 1
ATOM 1416 C C . ILE A 1 180 ? -2.299 1.612 -5.269 1.00 88.94 180 ILE A C 1
ATOM 1418 O O . ILE A 1 180 ? -1.470 1.391 -6.149 1.00 88.94 180 ILE A O 1
ATOM 1422 N N . VAL A 1 181 ? -3.466 2.202 -5.529 1.00 88.31 181 VAL A N 1
ATOM 1423 C CA . VAL A 1 181 ? -3.865 2.563 -6.894 1.00 88.31 181 VAL A CA 1
ATOM 1424 C C . VAL A 1 181 ? -2.996 3.696 -7.438 1.00 88.31 181 VAL A C 1
ATOM 1426 O O . VAL A 1 181 ? -2.576 3.665 -8.597 1.00 88.31 181 VAL A O 1
ATOM 1429 N N . ALA A 1 182 ? -2.692 4.688 -6.600 1.00 90.62 182 ALA A N 1
ATOM 1430 C CA . ALA A 1 182 ? -1.837 5.804 -6.983 1.00 90.62 182 ALA A CA 1
ATOM 1431 C C . ALA A 1 182 ? -0.405 5.352 -7.309 1.00 90.62 182 ALA A C 1
ATOM 1433 O O . ALA A 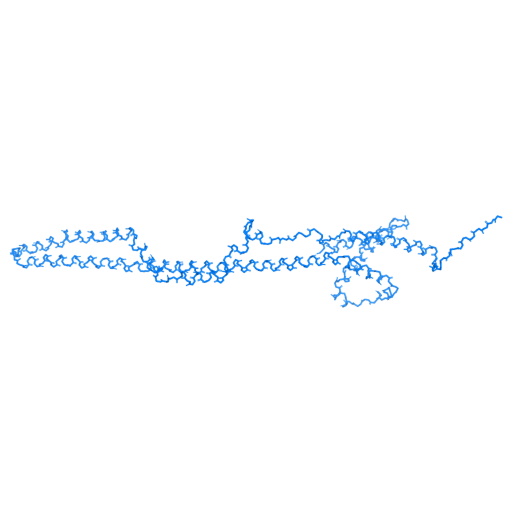1 182 ? 0.175 5.806 -8.295 1.00 90.62 182 ALA A O 1
ATOM 1434 N N . ASP A 1 183 ? 0.165 4.457 -6.508 1.00 91.12 183 ASP A N 1
ATOM 1435 C CA . ASP A 1 183 ? 1.520 3.951 -6.702 1.00 91.12 183 ASP A CA 1
ATOM 1436 C C . ASP A 1 183 ? 1.590 2.998 -7.893 1.00 91.12 183 ASP A C 1
ATOM 1438 O O . ASP A 1 183 ? 2.506 3.117 -8.706 1.00 91.12 183 ASP A O 1
ATOM 1442 N N . TYR A 1 184 ? 0.568 2.163 -8.096 1.00 89.75 184 TYR A N 1
ATOM 1443 C CA . TYR A 1 184 ? 0.438 1.366 -9.313 1.00 89.75 184 TYR A CA 1
ATOM 1444 C C . TYR A 1 184 ? 0.442 2.248 -10.574 1.00 89.75 184 TYR A C 1
ATOM 1446 O O . TYR A 1 184 ? 1.191 1.995 -11.520 1.00 89.75 184 TYR A O 1
ATOM 1454 N N . ALA A 1 185 ? -0.321 3.347 -10.569 1.00 89.81 185 ALA A N 1
ATOM 1455 C CA . ALA A 1 185 ? -0.338 4.302 -11.676 1.00 89.81 185 ALA A CA 1
ATOM 1456 C C . ALA A 1 185 ? 1.037 4.954 -11.919 1.00 89.81 185 ALA A C 1
ATOM 1458 O O . ALA A 1 185 ? 1.437 5.134 -13.071 1.00 89.81 185 ALA A O 1
ATOM 1459 N N . LYS A 1 186 ? 1.783 5.290 -10.856 1.00 91.19 186 LYS A N 1
ATOM 1460 C CA . LYS A 1 186 ? 3.145 5.845 -10.970 1.00 91.19 186 LYS A CA 1
ATOM 1461 C C . LYS A 1 186 ? 4.120 4.837 -11.577 1.00 91.19 186 LYS A C 1
ATOM 1463 O O . LYS A 1 186 ? 4.888 5.215 -12.459 1.00 91.19 186 LYS A O 1
ATOM 1468 N N . ILE A 1 187 ? 4.069 3.578 -11.140 1.00 89.44 187 ILE A N 1
ATOM 1469 C CA . ILE A 1 187 ? 4.918 2.492 -11.651 1.00 89.44 187 ILE A CA 1
ATOM 1470 C C . ILE A 1 187 ? 4.649 2.275 -13.144 1.00 89.44 187 ILE A C 1
ATOM 1472 O O . ILE A 1 187 ? 5.583 2.279 -13.944 1.00 89.44 187 ILE A O 1
ATOM 1476 N N . MET A 1 188 ? 3.376 2.185 -13.545 1.00 87.69 188 MET A N 1
ATOM 1477 C CA . MET A 1 188 ? 3.013 2.011 -14.957 1.00 87.69 188 MET A CA 1
ATOM 1478 C C . MET A 1 188 ? 3.393 3.224 -15.810 1.00 87.69 188 MET A C 1
ATOM 1480 O O . MET A 1 188 ? 3.865 3.063 -16.934 1.00 87.69 188 MET A O 1
ATOM 1484 N N . LYS A 1 189 ? 3.249 4.445 -15.281 1.00 90.50 189 LYS A N 1
ATOM 1485 C CA . LYS A 1 189 ? 3.721 5.657 -15.964 1.00 90.50 189 LYS A CA 1
ATOM 1486 C C . LYS A 1 189 ? 5.231 5.608 -16.209 1.00 90.50 189 LYS A C 1
ATOM 1488 O O . LYS A 1 189 ? 5.659 5.912 -17.318 1.00 90.50 189 LYS A O 1
ATOM 1493 N N . ALA A 1 190 ? 6.011 5.227 -15.197 1.00 89.81 190 ALA A N 1
ATOM 1494 C CA . ALA A 1 190 ? 7.461 5.109 -15.312 1.00 89.81 190 ALA A CA 1
ATOM 1495 C C . ALA A 1 190 ? 7.859 4.061 -16.364 1.00 89.81 190 ALA A C 1
ATOM 1497 O O . ALA A 1 190 ? 8.709 4.328 -17.209 1.00 89.81 190 ALA A O 1
ATOM 1498 N N . TYR A 1 191 ? 7.190 2.904 -16.372 1.00 88.62 191 TYR A N 1
ATOM 1499 C CA . TYR A 1 191 ? 7.388 1.878 -17.396 1.00 88.62 191 TYR A CA 1
ATOM 1500 C C . TYR A 1 191 ? 7.194 2.430 -18.816 1.00 88.62 191 TYR A C 1
ATOM 1502 O O . TYR A 1 191 ? 8.081 2.291 -19.658 1.00 88.62 191 TYR A O 1
ATOM 1510 N N . PHE A 1 192 ? 6.073 3.112 -19.081 1.00 87.75 192 PHE A N 1
ATOM 1511 C CA . PHE A 1 192 ? 5.806 3.658 -20.414 1.00 87.75 192 PHE A CA 1
ATOM 1512 C C . PHE A 1 192 ? 6.793 4.754 -20.823 1.00 87.75 192 PHE A C 1
ATOM 1514 O O . PHE A 1 192 ? 7.180 4.784 -21.989 1.00 87.75 192 PHE A O 1
ATOM 1521 N N . SER A 1 193 ? 7.232 5.619 -19.899 1.00 90.06 193 SER A N 1
ATOM 1522 C CA . SER A 1 193 ? 8.258 6.618 -20.226 1.00 90.06 193 SER A CA 1
ATOM 1523 C C . SER A 1 193 ? 9.577 5.959 -20.618 1.00 90.06 193 SER A C 1
ATOM 1525 O O . SER A 1 193 ? 10.114 6.269 -21.675 1.00 90.06 193 SER A O 1
ATOM 1527 N N . TYR A 1 194 ? 10.050 4.982 -19.837 1.00 89.56 194 TYR A N 1
ATOM 1528 C CA . TYR A 1 194 ? 11.312 4.308 -20.147 1.00 89.56 194 TYR A CA 1
ATOM 1529 C C . TYR A 1 194 ? 11.244 3.526 -21.457 1.00 89.56 194 TYR A C 1
ATOM 1531 O O . TYR A 1 194 ? 12.203 3.544 -22.230 1.00 89.56 194 TYR A O 1
ATOM 1539 N N . ARG A 1 195 ? 10.107 2.867 -21.719 1.00 87.94 195 ARG A N 1
ATOM 1540 C CA . ARG A 1 195 ? 9.875 2.132 -22.964 1.00 87.94 195 ARG A CA 1
ATOM 1541 C C . ARG A 1 195 ? 9.980 3.043 -24.179 1.00 87.94 195 ARG A C 1
ATOM 1543 O O . ARG A 1 195 ? 10.732 2.734 -25.095 1.00 87.94 195 ARG A O 1
ATOM 1550 N N . ILE A 1 196 ? 9.262 4.165 -24.165 1.00 88.94 196 ILE A N 1
ATOM 1551 C CA . ILE A 1 196 ? 9.285 5.131 -25.267 1.00 88.94 196 ILE A CA 1
ATOM 1552 C C . ILE A 1 196 ? 10.703 5.671 -25.475 1.00 88.94 196 ILE A C 1
ATOM 1554 O O . ILE A 1 196 ? 11.181 5.675 -26.606 1.00 88.94 196 ILE A O 1
ATOM 1558 N N . ASP A 1 197 ? 11.392 6.064 -24.402 1.00 87.75 197 ASP A N 1
ATOM 1559 C CA . ASP A 1 197 ? 12.740 6.632 -24.495 1.00 87.75 197 ASP A CA 1
ATOM 1560 C C . ASP A 1 197 ? 13.739 5.639 -25.105 1.00 87.75 197 ASP A C 1
ATOM 1562 O O . ASP A 1 197 ? 14.501 5.985 -26.006 1.00 87.75 197 ASP A O 1
ATOM 1566 N N . THR A 1 198 ? 13.705 4.379 -24.673 1.00 86.75 198 THR A N 1
ATOM 1567 C CA . THR A 1 198 ? 14.640 3.360 -25.178 1.00 86.75 198 THR A CA 1
ATOM 1568 C C . THR A 1 198 ? 14.287 2.885 -26.575 1.00 86.75 198 THR A C 1
ATOM 1570 O O . THR A 1 198 ? 15.195 2.611 -27.358 1.00 86.75 198 THR A O 1
ATOM 1573 N N . ASP A 1 199 ? 13.003 2.832 -26.931 1.00 87.12 199 ASP A N 1
ATOM 1574 C CA . ASP A 1 199 ? 12.596 2.567 -28.309 1.00 87.12 199 ASP A CA 1
ATOM 1575 C C . ASP A 1 199 ? 13.099 3.688 -29.232 1.00 87.12 199 ASP A C 1
ATOM 1577 O O . ASP A 1 199 ? 13.724 3.402 -30.253 1.00 87.12 199 ASP A O 1
ATOM 1581 N N . ILE A 1 200 ? 12.926 4.962 -28.854 1.00 86.81 200 ILE A N 1
ATOM 1582 C CA . ILE A 1 200 ? 13.431 6.112 -29.624 1.00 86.81 200 ILE A CA 1
ATOM 1583 C C . ILE A 1 200 ? 14.956 6.057 -29.766 1.00 86.81 200 ILE A C 1
ATOM 1585 O O . ILE A 1 200 ? 15.468 6.184 -30.883 1.00 86.81 200 ILE A O 1
ATOM 1589 N N . SER A 1 201 ? 15.690 5.845 -28.670 1.00 83.94 201 SER A N 1
ATOM 1590 C CA . SER A 1 201 ? 17.152 5.727 -28.718 1.00 83.94 201 SER A CA 1
ATOM 1591 C C . SER A 1 201 ? 17.594 4.533 -29.564 1.00 83.94 201 SER A C 1
ATOM 1593 O O . SER A 1 201 ? 18.498 4.665 -30.384 1.00 83.94 201 SER A O 1
ATOM 1595 N N . GLY A 1 202 ? 16.920 3.389 -29.432 1.00 83.31 202 GLY A N 1
ATOM 1596 C CA . GLY A 1 202 ? 17.208 2.186 -30.206 1.00 83.31 202 GLY A CA 1
ATOM 1597 C C . GLY A 1 202 ? 16.976 2.369 -31.706 1.00 83.31 202 GLY A C 1
ATOM 1598 O O . GLY A 1 202 ? 17.805 1.935 -32.505 1.00 83.31 202 GLY A O 1
ATOM 1599 N N . TYR A 1 203 ? 15.888 3.033 -32.112 1.00 84.50 203 TYR A N 1
ATOM 1600 C CA . TYR A 1 203 ? 15.643 3.350 -33.523 1.00 84.50 203 TYR A CA 1
ATOM 1601 C C . TYR A 1 203 ? 16.646 4.366 -34.069 1.00 84.50 203 TYR A C 1
ATOM 1603 O O . TYR A 1 203 ? 17.127 4.187 -35.185 1.00 84.50 203 TYR A O 1
ATOM 1611 N N . THR A 1 204 ? 16.987 5.393 -33.286 1.00 85.69 204 THR A N 1
ATOM 1612 C CA . THR A 1 204 ? 17.966 6.416 -33.685 1.00 85.69 204 THR A CA 1
ATOM 1613 C C . THR A 1 204 ? 19.335 5.792 -33.934 1.00 85.69 204 THR A C 1
ATOM 1615 O O . THR A 1 204 ? 19.886 5.948 -35.016 1.00 85.69 204 THR A O 1
ATOM 1618 N N . LEU A 1 205 ? 19.834 4.991 -32.991 1.00 81.94 205 LEU A N 1
ATOM 1619 C CA . LEU A 1 205 ? 21.155 4.370 -33.100 1.00 81.94 205 LEU A CA 1
ATOM 1620 C C . LEU A 1 205 ? 21.227 3.335 -34.228 1.00 81.94 205 LEU A C 1
ATOM 1622 O O . LEU A 1 205 ? 22.230 3.261 -34.925 1.00 81.94 205 LEU A O 1
ATOM 1626 N N . ARG A 1 206 ? 20.149 2.577 -34.473 1.00 84.31 206 ARG A N 1
ATOM 1627 C CA . ARG A 1 206 ? 20.068 1.680 -35.641 1.00 84.31 206 ARG A CA 1
ATOM 1628 C C . ARG A 1 206 ? 20.043 2.438 -36.965 1.00 84.31 206 ARG A C 1
ATOM 1630 O O . ARG A 1 206 ? 20.583 1.953 -37.953 1.00 84.31 206 ARG A O 1
ATOM 1637 N N . ALA A 1 207 ? 19.387 3.595 -37.009 1.00 84.88 207 ALA A N 1
ATOM 1638 C CA . ALA A 1 207 ? 19.397 4.434 -38.199 1.00 84.88 207 ALA A CA 1
ATOM 1639 C C . ALA A 1 207 ? 20.798 5.013 -38.444 1.00 84.88 207 ALA A C 1
ATOM 1641 O O . ALA A 1 207 ? 21.267 4.982 -39.577 1.00 84.88 207 ALA A O 1
ATOM 1642 N N . GLU A 1 208 ? 21.475 5.483 -37.396 1.00 82.50 208 GLU A N 1
ATOM 1643 C CA . GLU A 1 208 ? 22.850 5.993 -37.464 1.00 82.50 208 GLU A CA 1
ATOM 1644 C C . GLU A 1 208 ? 23.849 4.912 -37.896 1.00 82.50 208 GLU A C 1
ATOM 1646 O O . GLU A 1 208 ? 24.670 5.169 -38.771 1.00 82.50 208 GLU A O 1
ATOM 1651 N N . ASP A 1 209 ? 23.714 3.686 -37.387 1.00 83.75 209 ASP A N 1
ATOM 1652 C CA . ASP A 1 209 ? 24.515 2.523 -37.789 1.00 83.75 209 ASP A CA 1
ATOM 1653 C C . ASP A 1 209 ? 24.413 2.235 -39.300 1.00 83.75 209 ASP A C 1
ATOM 1655 O O . ASP A 1 209 ? 25.415 2.083 -39.998 1.00 83.75 209 ASP A O 1
ATOM 1659 N N . VAL A 1 210 ? 23.191 2.244 -39.846 1.00 85.88 210 VAL A N 1
ATOM 1660 C CA . VAL A 1 210 ? 22.951 2.032 -41.286 1.00 85.88 210 VAL A CA 1
ATOM 1661 C C . VAL A 1 210 ? 23.412 3.225 -42.130 1.00 85.88 210 VAL A C 1
ATOM 1663 O O . VAL A 1 210 ? 23.830 3.053 -43.277 1.00 85.88 210 VAL A O 1
ATOM 1666 N N . LEU A 1 211 ? 23.325 4.443 -41.591 1.00 84.25 211 LEU A N 1
ATOM 1667 C CA . LEU A 1 211 ? 23.719 5.670 -42.281 1.00 84.25 211 LEU A CA 1
ATOM 1668 C C . LEU A 1 211 ? 25.219 5.967 -42.180 1.00 84.25 211 LEU A C 1
ATOM 1670 O O . LEU A 1 211 ? 25.702 6.800 -42.949 1.00 84.25 211 LEU A O 1
ATOM 1674 N N . TRP A 1 212 ? 25.957 5.271 -41.311 1.00 82.38 212 TRP A N 1
ATOM 1675 C CA . TRP A 1 212 ? 27.384 5.491 -41.072 1.00 82.38 212 TRP A CA 1
ATOM 1676 C C . TRP A 1 212 ? 28.230 5.567 -42.357 1.00 82.38 212 TRP A C 1
ATOM 1678 O O . TRP A 1 212 ? 29.000 6.521 -42.520 1.00 82.38 212 TRP A O 1
ATOM 1688 N N . PRO A 1 213 ? 28.064 4.663 -43.344 1.00 81.81 213 PRO A N 1
ATOM 1689 C CA . PRO A 1 213 ? 28.833 4.754 -44.580 1.00 81.81 213 PRO A CA 1
ATOM 1690 C C . PRO A 1 213 ? 28.557 6.042 -45.360 1.00 81.81 213 PRO A C 1
ATOM 1692 O O . PRO A 1 213 ? 29.464 6.622 -45.952 1.00 81.81 213 PRO A O 1
ATOM 1695 N N . PHE A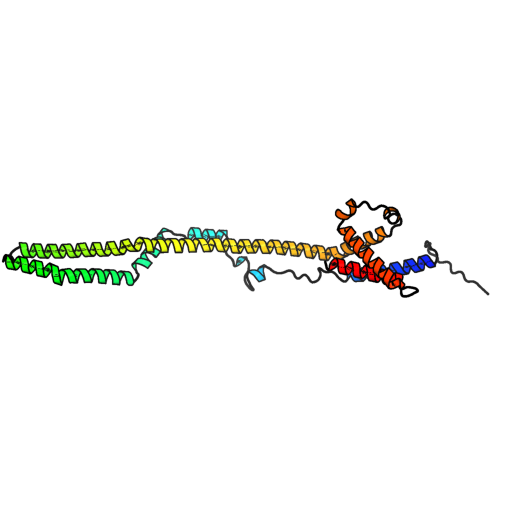 1 214 ? 27.313 6.524 -45.342 1.00 79.44 214 PHE A N 1
ATOM 1696 C CA . PHE A 1 214 ? 26.933 7.758 -46.023 1.00 79.44 214 PHE A CA 1
ATOM 1697 C C . PHE A 1 214 ? 27.442 8.998 -45.292 1.00 79.44 214 PHE A C 1
ATOM 1699 O O . PHE A 1 214 ? 27.850 9.952 -45.950 1.00 79.44 214 PHE A O 1
ATOM 1706 N N . THR A 1 215 ? 27.474 8.990 -43.956 1.00 72.56 215 THR A N 1
ATOM 1707 C CA . THR A 1 215 ? 28.020 10.112 -43.180 1.00 72.56 215 THR A CA 1
ATOM 1708 C C . THR A 1 215 ? 29.524 10.267 -43.383 1.00 72.56 215 THR A C 1
ATOM 1710 O O . THR A 1 215 ? 29.996 11.394 -43.540 1.00 72.56 215 THR A O 1
ATOM 1713 N N . VAL A 1 216 ? 30.263 9.152 -43.450 1.00 74.56 216 VAL A N 1
ATOM 1714 C CA . VAL A 1 216 ? 31.699 9.150 -43.776 1.00 74.56 216 VAL A CA 1
ATOM 1715 C C . VAL A 1 216 ? 31.917 9.705 -45.188 1.00 74.56 216 VAL A C 1
ATOM 1717 O O . VAL A 1 216 ? 32.663 10.665 -45.368 1.00 74.56 216 VAL A O 1
ATOM 1720 N N . LEU A 1 217 ? 31.164 9.213 -46.178 1.00 76.81 217 LEU A N 1
ATOM 1721 C CA . LEU A 1 217 ? 31.267 9.687 -47.563 1.00 76.81 217 LEU A CA 1
ATOM 1722 C C . LEU A 1 217 ? 30.912 11.174 -47.735 1.00 76.81 217 LEU A C 1
ATOM 1724 O O . LEU A 1 217 ? 31.525 11.868 -48.549 1.00 76.81 217 LEU A O 1
ATOM 1728 N N . ASP A 1 218 ? 29.932 11.693 -46.992 1.00 71.38 218 ASP A N 1
ATOM 1729 C CA . ASP A 1 218 ? 29.584 13.115 -47.034 1.00 71.38 218 ASP A CA 1
ATOM 1730 C C . ASP A 1 218 ? 30.658 14.001 -46.391 1.00 71.38 218 ASP A C 1
ATOM 1732 O O . ASP A 1 218 ? 30.916 15.104 -46.888 1.00 71.38 218 ASP A O 1
ATOM 1736 N N . PHE A 1 219 ? 31.296 13.535 -45.313 1.00 65.38 219 PHE A N 1
ATOM 1737 C CA . PHE A 1 219 ? 32.459 14.204 -44.730 1.00 65.38 219 PHE A CA 1
ATOM 1738 C C . PHE A 1 219 ? 33.614 14.252 -45.735 1.00 65.38 219 PHE A C 1
ATOM 1740 O O . PHE A 1 219 ? 34.158 15.326 -46.001 1.00 65.38 219 PHE A O 1
ATOM 1747 N N . ASP A 1 220 ? 33.907 13.127 -46.382 1.00 64.75 220 ASP A N 1
ATOM 1748 C CA . ASP A 1 220 ? 34.989 13.021 -47.358 1.00 64.75 220 ASP A CA 1
ATOM 1749 C C . ASP A 1 220 ? 34.743 13.876 -48.601 1.00 64.75 220 ASP A C 1
ATOM 1751 O O . ASP A 1 220 ? 35.638 14.579 -49.075 1.00 64.75 220 ASP A O 1
ATOM 1755 N N . ARG A 1 221 ? 33.503 13.914 -49.101 1.00 65.75 221 ARG A N 1
ATOM 1756 C CA . ARG A 1 221 ? 33.121 14.813 -50.198 1.00 65.75 221 ARG A CA 1
ATOM 1757 C C . ARG A 1 221 ? 33.356 16.277 -49.831 1.00 65.75 221 ARG A C 1
ATOM 1759 O O . ARG A 1 221 ? 33.808 17.054 -50.672 1.00 65.75 221 ARG A O 1
ATOM 1766 N N . ARG A 1 222 ? 33.050 16.675 -48.593 1.00 63.66 222 ARG A N 1
ATOM 1767 C CA . ARG A 1 222 ? 33.299 18.042 -48.109 1.00 63.66 222 ARG A CA 1
ATOM 1768 C C . ARG A 1 222 ? 34.794 18.326 -47.972 1.00 63.66 222 ARG A C 1
ATOM 1770 O O . ARG A 1 222 ? 35.219 19.412 -48.361 1.00 63.66 222 ARG A O 1
ATOM 1777 N N . ALA A 1 223 ? 35.582 17.366 -47.491 1.00 62.59 223 ALA A N 1
ATOM 1778 C CA . ALA A 1 223 ? 37.036 17.482 -47.398 1.00 62.59 223 ALA A CA 1
ATOM 1779 C C . ALA A 1 223 ? 37.692 17.620 -48.784 1.00 62.59 223 ALA A C 1
ATOM 1781 O O . ALA A 1 223 ? 38.515 18.509 -48.992 1.00 62.59 223 ALA A O 1
ATOM 1782 N N . LEU A 1 224 ? 37.267 16.819 -49.766 1.00 64.00 224 LEU A N 1
ATOM 1783 C CA . LEU A 1 224 ? 37.733 16.923 -51.153 1.00 64.00 224 LEU A CA 1
ATOM 1784 C C . LEU A 1 224 ? 37.327 18.251 -51.804 1.00 64.00 224 LEU A C 1
ATOM 1786 O O . LEU A 1 224 ? 38.122 18.854 -52.521 1.00 64.00 224 LEU A O 1
ATOM 1790 N N . ASN A 1 225 ? 36.118 18.746 -51.527 1.00 61.97 225 ASN A N 1
ATOM 1791 C CA . ASN A 1 225 ? 35.672 20.042 -52.039 1.00 61.97 225 ASN A CA 1
ATOM 1792 C C . ASN A 1 225 ? 36.458 21.218 -51.422 1.00 61.97 225 ASN A C 1
ATOM 1794 O O . ASN A 1 225 ? 36.715 22.212 -52.095 1.00 61.97 225 ASN A O 1
ATOM 1798 N N . ALA A 1 226 ? 36.906 21.095 -50.168 1.00 59.28 226 ALA A N 1
ATOM 1799 C CA . ALA A 1 226 ? 37.773 22.086 -49.528 1.00 59.28 226 ALA A CA 1
ATOM 1800 C C . ALA A 1 226 ? 39.164 22.195 -50.184 1.00 59.28 226 ALA A C 1
ATOM 1802 O O . ALA A 1 226 ? 39.779 23.257 -50.128 1.00 59.28 226 ALA A O 1
ATOM 1803 N N . LEU A 1 227 ? 39.636 21.132 -50.844 1.00 55.12 227 LEU A N 1
ATOM 1804 C CA . LEU A 1 227 ? 40.883 21.119 -51.622 1.00 55.12 227 LEU A CA 1
ATOM 1805 C C . LEU A 1 227 ? 40.708 21.669 -53.049 1.00 55.12 227 LEU A C 1
ATOM 1807 O O . LEU A 1 227 ? 41.674 21.753 -53.808 1.00 55.12 227 LEU A O 1
ATOM 1811 N N . GLY A 1 228 ? 39.484 22.049 -53.426 1.00 54.09 228 GLY A N 1
ATOM 1812 C CA . GLY A 1 228 ? 39.198 22.657 -54.716 1.00 54.09 228 GLY A CA 1
ATOM 1813 C C . GLY A 1 228 ? 39.862 24.036 -54.870 1.00 54.09 228 GLY A C 1
ATOM 1814 O O . GLY A 1 228 ? 39.928 24.814 -53.913 1.00 54.09 228 GLY A O 1
ATOM 1815 N N . PRO A 1 229 ? 40.299 24.406 -56.089 1.00 48.00 229 PRO A N 1
ATOM 1816 C CA . PRO A 1 229 ? 41.015 25.661 -56.342 1.00 48.00 229 PRO A CA 1
ATOM 1817 C C . PRO A 1 229 ? 40.214 26.924 -55.971 1.00 48.00 229 PRO A C 1
ATOM 1819 O O . PRO A 1 229 ? 40.801 27.955 -55.672 1.00 48.00 229 PRO A O 1
ATOM 1822 N N . GLN A 1 230 ? 38.881 26.840 -55.912 1.00 47.25 230 GLN A N 1
ATOM 1823 C CA . GLN A 1 230 ? 37.994 27.964 -55.579 1.00 47.25 230 GLN A CA 1
ATOM 1824 C C . GLN A 1 230 ? 37.953 28.330 -54.083 1.00 47.25 230 GLN A C 1
ATOM 1826 O O . GLN A 1 230 ? 37.349 29.338 -53.721 1.00 47.25 230 GLN A O 1
ATOM 1831 N N . HIS A 1 231 ? 38.510 27.514 -53.183 1.00 45.31 231 HIS A N 1
ATOM 1832 C CA . HIS A 1 231 ? 38.437 27.759 -51.730 1.00 45.31 231 HIS A CA 1
ATOM 1833 C C . HIS A 1 231 ? 39.758 28.239 -51.124 1.00 45.31 231 HIS A C 1
ATOM 1835 O O . HIS A 1 231 ? 39.742 28.909 -50.092 1.00 45.31 231 HIS A O 1
ATOM 1841 N N . LEU A 1 232 ? 40.878 28.015 -51.814 1.00 42.94 232 LEU A N 1
ATOM 1842 C CA . LEU A 1 232 ? 42.171 28.618 -51.480 1.00 42.94 232 LEU A CA 1
ATOM 1843 C C . LEU A 1 232 ? 42.179 30.142 -51.693 1.00 42.94 232 LEU A C 1
ATOM 1845 O O . LEU A 1 232 ? 42.824 30.859 -50.933 1.00 42.94 232 LEU A O 1
ATOM 1849 N N . GLU A 1 233 ? 41.418 30.653 -52.665 1.00 39.94 233 GLU A N 1
ATOM 1850 C CA . GLU A 1 233 ? 41.329 32.097 -52.936 1.00 39.94 233 GLU A CA 1
ATOM 1851 C C . GLU A 1 233 ? 40.539 32.864 -51.856 1.00 39.94 233 GLU A C 1
ATOM 1853 O O . GLU A 1 233 ? 40.850 34.018 -51.564 1.00 39.94 233 GLU A O 1
ATOM 1858 N N . ASN A 1 234 ? 39.585 32.211 -51.180 1.00 41.25 234 ASN A N 1
ATOM 1859 C CA . ASN A 1 234 ? 38.686 32.849 -50.206 1.00 41.25 234 ASN A CA 1
ATOM 1860 C C . ASN A 1 234 ? 39.164 32.766 -48.742 1.00 41.25 234 ASN A C 1
ATOM 1862 O O . ASN A 1 234 ? 38.537 33.347 -47.858 1.00 41.25 234 ASN A O 1
ATOM 1866 N N . MET A 1 235 ? 40.270 32.071 -48.452 1.00 42.19 235 MET A N 1
ATOM 1867 C CA . MET A 1 235 ? 40.807 31.956 -47.084 1.00 42.19 235 MET A CA 1
ATOM 1868 C C . MET A 1 235 ? 41.556 33.207 -46.594 1.00 42.19 235 MET A C 1
ATOM 1870 O O . MET A 1 235 ? 41.873 33.303 -45.410 1.00 42.19 235 MET A O 1
ATOM 1874 N N . THR A 1 236 ? 41.838 34.178 -47.466 1.00 43.12 236 THR A N 1
ATOM 1875 C CA . THR A 1 236 ? 42.606 35.385 -47.100 1.00 43.12 236 THR A CA 1
ATOM 1876 C C . THR A 1 236 ? 41.760 36.507 -46.487 1.00 43.12 236 THR A C 1
ATOM 1878 O O . THR A 1 236 ? 42.316 37.471 -45.964 1.00 43.12 236 THR A O 1
ATOM 1881 N N . THR A 1 237 ? 40.429 36.375 -46.470 1.00 42.03 237 THR A N 1
ATOM 1882 C CA . THR A 1 237 ? 39.507 37.382 -45.916 1.00 42.03 237 THR A CA 1
ATOM 1883 C C . THR A 1 237 ? 38.467 36.726 -45.003 1.00 42.03 237 THR A C 1
ATOM 1885 O O . THR A 1 237 ? 37.326 36.505 -45.404 1.00 42.03 237 THR A O 1
ATOM 1888 N N . LEU A 1 238 ? 38.850 36.371 -43.774 1.00 43.03 238 LEU A N 1
ATOM 1889 C CA . LEU A 1 238 ? 37.917 35.813 -42.786 1.00 43.03 238 LEU A CA 1
ATOM 1890 C C . LEU A 1 238 ? 37.411 36.903 -41.831 1.00 43.03 238 LEU A C 1
ATOM 1892 O O . LEU A 1 238 ? 38.150 37.409 -40.989 1.00 43.03 238 LEU A O 1
ATOM 1896 N N . ASP A 1 239 ? 36.126 37.232 -41.974 1.00 40.22 239 ASP A N 1
ATOM 1897 C CA . ASP A 1 239 ? 35.342 38.090 -41.080 1.00 40.22 239 ASP A CA 1
ATOM 1898 C C . ASP A 1 239 ? 35.073 37.366 -39.732 1.00 40.22 239 ASP A C 1
ATOM 1900 O O . ASP A 1 239 ? 34.641 36.205 -39.731 1.00 40.22 239 ASP A O 1
ATOM 1904 N N . PRO A 1 240 ? 35.270 38.011 -38.564 1.00 46.62 240 PRO A N 1
ATOM 1905 C CA . PRO A 1 240 ? 35.219 37.355 -37.250 1.00 46.62 240 PRO A CA 1
ATOM 1906 C C . PRO A 1 240 ? 33.823 36.867 -36.818 1.00 46.62 240 PRO A C 1
ATOM 1908 O O . PRO A 1 240 ? 33.710 36.025 -35.931 1.00 46.62 240 PRO A O 1
ATOM 1911 N N . THR A 1 241 ? 32.745 37.327 -37.455 1.00 46.66 241 THR A N 1
ATOM 1912 C CA . THR A 1 241 ? 31.357 36.919 -37.151 1.00 46.66 241 THR A CA 1
ATOM 1913 C C . THR A 1 241 ? 30.942 35.592 -37.799 1.00 46.66 241 THR A C 1
ATOM 1915 O O . THR A 1 241 ? 29.940 34.993 -37.401 1.00 46.66 241 THR A O 1
ATOM 1918 N N . TRP A 1 242 ? 31.709 35.092 -38.772 1.00 41.78 242 TRP A N 1
ATOM 1919 C CA . TRP A 1 242 ? 31.471 33.793 -39.414 1.00 41.78 242 TRP A CA 1
ATOM 1920 C C . TRP A 1 242 ? 31.980 32.612 -38.568 1.00 41.78 242 TRP A C 1
ATOM 1922 O O . TRP A 1 242 ? 31.433 31.510 -38.641 1.00 41.78 242 TRP A O 1
ATOM 1932 N N . LEU A 1 243 ? 32.982 32.859 -37.718 1.00 41.69 243 LEU A N 1
ATOM 1933 C CA . LEU A 1 243 ? 33.579 31.874 -36.813 1.00 41.69 243 LEU A CA 1
ATOM 1934 C C . LEU A 1 243 ? 32.578 31.366 -35.764 1.00 41.69 243 LEU A C 1
ATOM 1936 O O . LEU A 1 243 ? 32.443 30.160 -35.582 1.00 41.69 243 LEU A O 1
ATOM 1940 N N . GLU A 1 244 ? 31.804 32.246 -35.126 1.00 46.00 244 GLU A N 1
ATOM 1941 C CA . GLU A 1 244 ? 30.874 31.833 -34.062 1.00 46.00 244 GLU A CA 1
ATOM 1942 C C . GLU A 1 244 ? 29.673 31.018 -34.567 1.00 46.00 244 GLU A C 1
ATOM 1944 O O . GLU A 1 244 ? 29.183 30.136 -33.858 1.00 46.00 244 GLU A O 1
ATOM 1949 N N . LYS A 1 245 ? 29.211 31.264 -35.801 1.00 44.06 245 LYS A N 1
ATOM 1950 C CA . LYS A 1 245 ? 28.076 30.532 -36.395 1.00 44.06 245 LYS A CA 1
ATOM 1951 C C . LYS A 1 245 ? 28.444 29.140 -36.904 1.00 44.06 245 LYS A C 1
ATOM 1953 O O . LYS A 1 245 ? 27.553 28.315 -37.085 1.00 44.06 245 LYS A O 1
ATOM 1958 N N . ASN A 1 246 ? 29.732 28.855 -37.081 1.00 42.88 246 ASN A N 1
ATOM 1959 C CA . ASN A 1 246 ? 30.217 27.617 -37.677 1.00 42.88 246 ASN A CA 1
ATOM 1960 C C . ASN A 1 246 ? 31.145 26.852 -36.725 1.00 42.88 246 ASN A C 1
ATOM 1962 O O . ASN A 1 246 ? 32.279 26.531 -37.070 1.00 42.88 246 ASN A O 1
ATOM 1966 N N . LYS A 1 247 ? 30.649 26.482 -35.537 1.00 40.91 247 LYS A N 1
ATOM 1967 C CA . LYS A 1 247 ? 31.371 25.589 -34.604 1.00 40.91 247 LYS A CA 1
ATOM 1968 C C . LYS A 1 247 ? 31.835 24.268 -35.246 1.00 40.91 247 LYS A C 1
ATOM 1970 O O . LYS A 1 247 ? 32.861 23.728 -34.850 1.00 40.91 247 LYS A O 1
ATOM 1975 N N . LEU A 1 248 ? 31.137 23.793 -36.280 1.00 44.69 248 LEU A N 1
ATOM 1976 C CA . LEU A 1 248 ? 31.529 22.632 -37.092 1.00 44.69 248 LEU A CA 1
ATOM 1977 C C . LEU A 1 248 ? 32.762 22.912 -37.975 1.00 44.69 248 LEU A C 1
ATOM 1979 O O . LEU A 1 248 ? 33.597 22.037 -38.173 1.00 44.69 248 LEU A O 1
ATOM 1983 N N . VAL A 1 249 ? 32.927 24.153 -38.444 1.00 43.94 249 VAL A N 1
ATOM 1984 C CA . VAL A 1 249 ? 34.145 24.596 -39.139 1.00 43.94 249 VAL A CA 1
ATOM 1985 C C . VAL A 1 249 ? 35.275 24.859 -38.146 1.00 43.94 249 VAL A C 1
ATOM 1987 O O . VAL A 1 249 ? 36.419 24.580 -38.473 1.00 43.94 249 VAL A O 1
ATOM 1990 N N . ILE A 1 250 ? 34.987 25.304 -36.916 1.00 40.66 250 ILE A N 1
ATOM 1991 C CA . ILE A 1 250 ? 36.004 25.434 -35.855 1.00 40.66 250 ILE A CA 1
ATOM 1992 C C . ILE A 1 250 ? 36.634 24.069 -35.515 1.00 40.66 250 ILE A C 1
ATOM 1994 O O . ILE A 1 250 ? 37.843 24.008 -35.304 1.00 40.66 250 ILE A O 1
ATOM 1998 N N . GLY A 1 251 ? 35.862 22.975 -35.548 1.00 44.97 251 GLY A N 1
ATOM 1999 C CA . GLY A 1 251 ? 36.407 21.611 -35.483 1.00 44.97 251 GLY A CA 1
ATOM 2000 C C . GLY A 1 251 ? 37.354 21.291 -36.645 1.00 44.97 251 GLY A C 1
ATOM 2001 O O . GLY A 1 251 ? 38.438 20.756 -36.449 1.00 44.97 251 GLY A O 1
ATOM 2002 N N . GLY A 1 252 ? 37.007 21.724 -37.858 1.00 44.66 252 GLY A N 1
ATOM 2003 C CA . GLY A 1 252 ? 37.911 21.667 -39.011 1.00 44.66 252 GLY A CA 1
ATOM 2004 C C . GLY A 1 252 ? 39.165 22.535 -38.846 1.00 44.66 252 GLY A C 1
ATOM 2005 O O . GLY A 1 252 ? 40.249 22.125 -39.241 1.00 44.66 252 GLY A O 1
ATOM 2006 N N . VAL A 1 253 ? 39.055 23.708 -38.216 1.00 43.59 253 VAL A N 1
ATOM 2007 C CA . VAL A 1 253 ? 40.181 24.622 -37.963 1.00 43.59 253 VAL A CA 1
ATOM 2008 C C . VAL A 1 253 ? 41.133 24.062 -36.906 1.00 43.59 253 VAL A C 1
ATOM 2010 O O . VAL A 1 253 ? 42.342 24.218 -37.062 1.00 43.59 253 VAL A O 1
ATOM 2013 N N . SER A 1 254 ? 40.642 23.370 -35.870 1.00 47.69 254 SER A N 1
ATOM 2014 C CA . SER A 1 254 ? 41.524 22.673 -34.926 1.00 47.69 254 SER A CA 1
ATOM 2015 C C . SER A 1 254 ? 42.251 21.519 -35.616 1.00 47.69 254 SER A C 1
ATOM 2017 O O . SER A 1 254 ? 43.464 21.404 -35.465 1.00 47.69 254 SER A O 1
ATOM 2019 N N . ILE A 1 255 ? 41.567 20.745 -36.466 1.00 52.44 255 ILE A N 1
ATOM 2020 C CA . ILE A 1 255 ? 42.189 19.701 -37.293 1.00 52.44 255 ILE A CA 1
ATOM 2021 C C . ILE A 1 255 ? 43.265 20.302 -38.209 1.00 52.44 255 ILE A C 1
ATOM 2023 O O . ILE A 1 255 ? 44.375 19.778 -38.264 1.00 52.44 255 ILE A O 1
ATOM 2027 N N . ILE A 1 256 ? 43.003 21.438 -38.863 1.00 51.62 256 ILE A N 1
ATOM 2028 C CA . ILE A 1 256 ? 43.983 22.151 -39.702 1.00 51.62 256 ILE A CA 1
ATOM 2029 C C . ILE A 1 256 ? 45.155 22.690 -38.862 1.00 51.62 256 ILE A C 1
ATOM 2031 O O . ILE A 1 256 ? 46.298 22.625 -39.307 1.00 51.62 256 ILE A O 1
ATOM 2035 N N . ALA A 1 257 ? 44.919 23.166 -37.636 1.00 51.03 257 ALA A N 1
ATOM 2036 C CA . ALA A 1 257 ? 45.975 23.626 -36.732 1.00 51.03 257 ALA A CA 1
ATOM 2037 C C . ALA A 1 257 ? 46.884 22.476 -36.261 1.00 51.03 257 ALA A C 1
ATOM 2039 O O . ALA A 1 257 ? 48.105 22.638 -36.220 1.00 51.03 257 ALA A O 1
ATOM 2040 N N . TRP A 1 258 ? 46.318 21.300 -35.975 1.00 48.59 258 TRP A N 1
ATOM 2041 C CA . TRP A 1 258 ? 47.080 20.090 -35.650 1.00 48.59 258 TRP A CA 1
ATOM 2042 C C . TRP A 1 258 ? 47.804 19.522 -36.873 1.00 48.59 258 TRP A C 1
ATOM 2044 O O . TRP A 1 258 ? 48.964 19.136 -36.763 1.00 48.59 258 TRP A O 1
ATOM 2054 N N . THR A 1 259 ? 47.183 19.575 -38.054 1.00 53.00 259 THR A N 1
ATOM 2055 C CA . THR A 1 259 ? 47.810 19.267 -39.355 1.00 53.00 259 THR A CA 1
ATOM 2056 C C . THR A 1 259 ? 49.016 20.176 -39.598 1.00 53.00 259 THR A C 1
ATOM 2058 O O . THR A 1 259 ? 50.096 19.705 -39.945 1.00 53.00 259 THR A O 1
ATOM 2061 N N . ALA A 1 260 ? 48.882 21.479 -39.346 1.00 49.00 260 ALA A N 1
ATOM 2062 C CA . ALA A 1 260 ? 49.964 22.447 -39.498 1.00 49.00 260 ALA A CA 1
ATOM 2063 C C . ALA A 1 260 ? 51.085 22.252 -38.459 1.00 49.00 260 ALA A C 1
ATOM 2065 O O . ALA A 1 260 ? 52.262 22.333 -38.812 1.00 49.00 260 ALA A O 1
ATOM 2066 N N . GLN A 1 261 ? 50.756 21.943 -37.198 1.00 51.09 261 GLN A N 1
ATOM 2067 C CA . GLN A 1 261 ? 51.756 21.611 -36.172 1.00 51.09 261 GLN A CA 1
ATOM 2068 C C . GLN A 1 261 ? 52.489 20.305 -36.478 1.00 51.09 261 GLN A C 1
ATOM 2070 O O . GLN A 1 261 ? 53.708 20.234 -36.329 1.00 51.09 261 GLN A O 1
ATOM 2075 N N . GLY A 1 262 ? 51.771 19.289 -36.951 1.00 45.72 262 GLY A N 1
ATOM 2076 C CA . GLY A 1 262 ? 52.363 18.039 -37.393 1.00 45.72 262 GLY A CA 1
ATOM 2077 C C . GLY A 1 262 ? 53.310 18.263 -38.571 1.00 45.72 262 GLY A C 1
ATOM 2078 O O . GLY A 1 262 ? 54.443 17.785 -38.545 1.00 45.72 262 GLY A O 1
ATOM 2079 N N . ALA A 1 263 ? 52.906 19.071 -39.556 1.00 50.75 263 ALA A N 1
ATOM 2080 C CA . ALA A 1 263 ? 53.761 19.458 -40.677 1.00 50.75 263 ALA A CA 1
ATOM 2081 C C . ALA A 1 263 ? 55.023 20.205 -40.215 1.00 50.75 263 ALA A C 1
ATOM 2083 O O . ALA A 1 263 ? 56.122 19.956 -40.713 1.00 50.75 263 ALA A O 1
ATOM 2084 N N . TYR A 1 264 ? 54.883 21.084 -39.221 1.00 50.50 264 TYR A N 1
ATOM 2085 C CA . TYR A 1 264 ? 55.990 21.836 -38.638 1.00 50.50 264 TYR A CA 1
ATOM 2086 C C . TYR A 1 264 ? 56.987 20.933 -37.896 1.00 50.50 264 TYR A C 1
ATOM 2088 O O . TYR A 1 264 ? 58.186 21.013 -38.153 1.00 50.50 264 TYR A O 1
ATOM 2096 N N . ILE A 1 265 ? 56.517 20.016 -37.044 1.00 51.75 265 ILE A N 1
ATOM 2097 C CA . ILE A 1 265 ? 57.373 19.039 -36.342 1.00 51.75 265 ILE A CA 1
ATOM 2098 C C . ILE A 1 265 ? 58.058 18.103 -37.346 1.00 51.75 265 ILE A C 1
ATOM 2100 O O . ILE A 1 265 ? 59.249 17.805 -37.234 1.00 51.75 265 ILE A O 1
ATOM 2104 N N . GLY A 1 266 ? 57.320 17.692 -38.372 1.00 42.03 266 GLY A N 1
ATOM 2105 C CA . GLY A 1 266 ? 57.812 16.872 -39.464 1.00 42.03 266 GLY A CA 1
ATOM 2106 C C . GLY A 1 266 ? 58.908 17.534 -40.305 1.00 42.03 266 GLY A C 1
ATOM 2107 O O . GLY A 1 266 ? 59.788 16.844 -40.815 1.00 42.03 266 GLY A O 1
ATOM 2108 N N . SER A 1 267 ? 58.939 18.867 -40.395 1.00 49.34 267 SER A N 1
ATOM 2109 C CA . SER A 1 267 ? 59.969 19.602 -41.150 1.00 49.34 267 SER A CA 1
ATOM 2110 C C . SER A 1 267 ? 61.403 19.398 -40.628 1.00 49.34 267 SER A C 1
ATOM 2112 O O . SER A 1 267 ? 62.366 19.638 -41.355 1.00 49.34 267 SER A O 1
ATOM 2114 N N . SER A 1 268 ? 61.548 18.866 -39.409 1.00 49.34 268 SER A N 1
ATOM 2115 C CA . SER A 1 268 ? 62.822 18.490 -38.784 1.00 49.34 268 SER A CA 1
ATOM 2116 C C . SER A 1 268 ? 63.507 17.275 -39.436 1.00 49.34 268 SER A C 1
ATOM 2118 O O . SER A 1 268 ? 64.684 17.035 -39.171 1.00 49.34 268 SER A O 1
ATOM 2120 N N . TYR A 1 269 ? 62.795 16.501 -40.272 1.00 46.44 269 TYR A N 1
ATOM 2121 C CA . TYR A 1 269 ? 63.287 15.262 -40.893 1.00 46.44 269 TYR A CA 1
ATOM 2122 C C . TYR A 1 269 ? 63.137 15.285 -42.432 1.00 46.44 269 TYR A C 1
ATOM 2124 O O . TYR A 1 269 ? 62.109 14.864 -42.972 1.00 46.44 269 TYR A O 1
ATOM 2132 N N . PRO A 1 270 ? 64.147 15.760 -43.186 1.00 48.25 270 PRO A N 1
ATOM 2133 C CA . PRO A 1 270 ? 64.122 15.749 -44.654 1.00 48.25 270 PRO A CA 1
ATOM 2134 C C . PRO A 1 270 ? 64.255 14.324 -45.233 1.00 48.25 270 PRO A C 1
ATOM 2136 O O . PRO A 1 270 ? 64.939 13.501 -44.623 1.00 48.25 270 PRO A O 1
ATOM 2139 N N . PRO A 1 271 ? 63.690 14.006 -46.423 1.00 50.19 271 PRO A N 1
ATOM 2140 C CA . PRO A 1 271 ? 62.972 14.890 -47.353 1.00 50.19 271 PRO A CA 1
ATOM 2141 C C . PRO A 1 271 ? 61.430 14.831 -47.268 1.00 50.19 271 PRO A C 1
ATOM 2143 O O . PRO A 1 271 ? 60.769 15.625 -47.930 1.00 50.19 271 PRO A O 1
ATOM 2146 N N . TYR A 1 272 ? 60.846 13.933 -46.462 1.00 48.38 272 TYR A N 1
ATOM 2147 C CA . TYR A 1 272 ? 59.389 13.685 -46.424 1.00 48.38 272 TYR A CA 1
ATOM 2148 C C . TYR A 1 272 ? 58.707 14.021 -45.093 1.00 48.38 272 TYR A C 1
ATOM 2150 O O . TYR A 1 272 ? 57.490 13.868 -44.967 1.00 48.38 272 TYR A O 1
ATOM 2158 N N . GLY A 1 273 ? 59.457 14.483 -44.094 1.00 41.41 273 GLY A N 1
ATOM 2159 C CA . GLY A 1 273 ? 58.926 14.656 -42.750 1.00 41.41 273 GLY A CA 1
ATOM 2160 C C . GLY A 1 273 ? 57.790 15.676 -42.670 1.00 41.41 273 GLY A C 1
ATOM 2161 O O . GLY A 1 273 ? 56.823 15.416 -41.969 1.00 41.41 273 GLY A O 1
ATOM 2162 N N . THR A 1 274 ? 57.811 16.767 -43.444 1.00 45.44 274 THR A N 1
ATOM 2163 C CA . THR A 1 274 ? 56.736 17.783 -43.447 1.00 45.44 274 THR A CA 1
ATOM 2164 C C . THR A 1 274 ? 55.383 17.219 -43.893 1.00 45.44 274 THR A C 1
ATOM 2166 O O . THR A 1 274 ? 54.350 17.573 -43.336 1.00 45.44 274 THR A O 1
ATOM 2169 N N . ILE A 1 275 ? 55.371 16.320 -44.880 1.00 47.62 275 ILE A N 1
ATOM 2170 C CA . ILE A 1 275 ? 54.132 15.742 -45.426 1.00 47.62 275 ILE A CA 1
ATOM 2171 C C . ILE A 1 275 ? 53.603 14.656 -44.485 1.00 47.62 275 ILE A C 1
ATOM 2173 O O . ILE A 1 275 ? 52.426 14.654 -44.139 1.00 47.62 275 ILE A O 1
ATOM 2177 N N . ILE A 1 276 ? 54.489 13.781 -44.003 1.00 46.50 276 ILE A N 1
ATOM 2178 C CA . ILE A 1 276 ? 54.147 12.732 -43.031 1.00 46.50 276 ILE A CA 1
ATOM 2179 C C . ILE A 1 276 ? 53.650 13.360 -41.724 1.00 46.50 276 ILE A C 1
ATOM 2181 O O . ILE A 1 276 ? 52.639 12.946 -41.163 1.00 46.50 276 ILE A O 1
ATOM 2185 N N . GLY A 1 277 ? 54.325 14.414 -41.276 1.00 41.28 277 GLY A N 1
ATOM 2186 C CA . GLY A 1 277 ? 53.934 15.195 -40.119 1.00 41.28 277 GLY A CA 1
ATOM 2187 C C . GLY A 1 277 ? 52.556 15.830 -40.290 1.00 41.28 277 GLY A C 1
ATOM 2188 O O . GLY A 1 277 ? 51.756 15.775 -39.361 1.00 41.28 277 GLY A O 1
ATOM 2189 N N . ALA A 1 278 ? 52.239 16.368 -41.472 1.00 46.78 278 ALA A N 1
ATOM 2190 C CA . ALA A 1 278 ? 50.923 16.941 -41.750 1.00 46.78 278 ALA A CA 1
ATOM 2191 C C . ALA A 1 278 ? 49.806 15.899 -41.611 1.00 46.78 278 ALA A C 1
ATOM 2193 O O . ALA A 1 278 ? 48.810 16.145 -40.937 1.00 46.78 278 ALA A O 1
ATOM 2194 N N . VAL A 1 279 ? 50.003 14.709 -42.182 1.00 49.62 279 VAL A N 1
ATOM 2195 C CA . VAL A 1 279 ? 49.030 13.607 -42.128 1.00 49.62 279 VAL A CA 1
ATOM 2196 C C . VAL A 1 279 ? 48.838 13.098 -40.697 1.00 49.62 279 VAL A C 1
ATOM 2198 O O . VAL A 1 279 ? 47.705 12.932 -40.253 1.00 49.62 279 VAL A O 1
ATOM 2201 N N . ILE A 1 280 ? 49.919 12.924 -39.931 1.00 50.38 280 ILE A N 1
ATOM 2202 C CA . ILE A 1 280 ? 49.828 12.530 -38.515 1.00 50.38 280 ILE A CA 1
ATOM 2203 C C . ILE A 1 280 ? 49.106 13.614 -37.703 1.00 50.38 280 ILE A C 1
ATOM 2205 O O . ILE A 1 280 ? 48.238 13.303 -36.891 1.00 50.38 280 ILE A O 1
ATOM 2209 N N . GLY A 1 281 ? 49.422 14.887 -37.947 1.00 46.41 281 GLY A N 1
ATOM 2210 C CA . GLY A 1 281 ? 48.758 16.023 -37.314 1.00 46.41 281 GLY A CA 1
ATOM 2211 C C . GLY A 1 281 ? 47.262 16.096 -37.628 1.00 46.41 281 GLY A C 1
ATOM 2212 O O . GLY A 1 281 ? 46.461 16.375 -36.739 1.00 46.41 281 GLY A O 1
ATOM 2213 N N . PHE A 1 282 ? 46.873 15.776 -38.862 1.00 52.75 282 PHE A N 1
ATOM 2214 C CA . PHE A 1 282 ? 45.475 15.671 -39.278 1.00 52.75 282 PHE A CA 1
ATOM 2215 C C . PHE A 1 282 ? 44.749 14.554 -38.522 1.00 52.75 282 PHE A C 1
ATOM 2217 O O . PHE A 1 282 ? 43.707 14.799 -37.919 1.00 52.75 282 PHE A O 1
ATOM 2224 N N . VAL A 1 283 ? 45.334 13.355 -38.466 1.00 50.56 283 VAL A N 1
ATOM 2225 C CA . VAL A 1 283 ? 44.758 12.193 -37.766 1.00 50.56 283 VAL A CA 1
ATOM 2226 C C . VAL A 1 283 ? 44.621 12.445 -36.260 1.00 50.56 283 VAL A C 1
ATOM 2228 O O . VAL A 1 283 ? 43.580 12.148 -35.678 1.00 50.56 283 VAL A O 1
ATOM 2231 N N . VAL A 1 284 ? 45.630 13.048 -35.623 1.00 48.09 284 VAL A N 1
ATOM 2232 C CA . VAL A 1 284 ? 45.580 13.416 -34.196 1.00 48.09 284 VAL A CA 1
ATOM 2233 C C . VAL A 1 284 ? 44.538 14.507 -33.940 1.00 48.09 284 VAL A C 1
ATOM 2235 O O . VAL A 1 284 ? 43.805 14.431 -32.955 1.00 48.09 284 VAL A O 1
ATOM 2238 N N . GLY A 1 285 ? 44.422 15.492 -34.834 1.00 49.56 285 GLY A N 1
ATOM 2239 C CA . GLY A 1 285 ? 43.400 16.535 -34.750 1.00 49.56 285 GLY A CA 1
ATOM 2240 C C . GLY A 1 285 ? 41.979 15.981 -34.861 1.00 49.56 285 GLY A C 1
ATOM 2241 O O . GLY A 1 285 ? 41.104 16.394 -34.102 1.00 49.56 285 GLY A O 1
ATOM 2242 N N . VAL A 1 286 ? 41.763 15.013 -35.756 1.00 52.62 286 VAL A N 1
ATOM 2243 C CA . VAL A 1 286 ? 40.482 14.307 -35.910 1.00 52.62 286 VAL A CA 1
ATOM 2244 C C . VAL A 1 286 ? 40.176 13.481 -34.657 1.00 52.62 286 VAL A C 1
ATOM 2246 O O . VAL A 1 286 ? 39.081 13.579 -34.112 1.00 52.62 286 VAL A O 1
ATOM 2249 N N . ALA A 1 287 ? 41.151 12.730 -34.137 1.00 44.22 287 ALA A N 1
ATOM 2250 C CA . ALA A 1 287 ? 40.972 11.909 -32.940 1.00 44.22 287 ALA A CA 1
ATOM 2251 C C . ALA A 1 287 ? 40.663 12.738 -31.677 1.00 44.22 287 ALA A C 1
ATOM 2253 O O . ALA A 1 287 ? 39.791 12.365 -30.898 1.00 44.22 287 ALA A O 1
ATOM 2254 N N . LEU A 1 288 ? 41.339 13.876 -31.479 1.00 46.25 288 LEU A N 1
ATOM 2255 C CA . LEU A 1 288 ? 41.080 14.780 -30.350 1.00 46.25 288 LEU A CA 1
ATOM 2256 C C . LEU A 1 288 ? 39.726 15.491 -30.459 1.00 46.25 288 LEU A C 1
ATOM 2258 O O . LEU A 1 288 ? 39.110 15.765 -29.433 1.00 46.25 288 LEU A O 1
ATOM 2262 N N . TYR A 1 289 ? 39.254 15.767 -31.677 1.00 51.97 289 TYR A N 1
ATOM 2263 C CA . TYR A 1 289 ? 37.935 16.359 -31.903 1.00 51.97 289 TYR A CA 1
ATOM 2264 C C . TYR A 1 289 ? 36.791 15.409 -31.520 1.00 51.97 289 TYR A C 1
ATOM 2266 O O . TYR A 1 289 ? 35.781 15.864 -30.999 1.00 51.97 289 TYR A O 1
ATOM 2274 N N . PHE A 1 290 ? 36.962 14.100 -31.720 1.00 45.06 290 PHE A N 1
ATOM 2275 C CA . PHE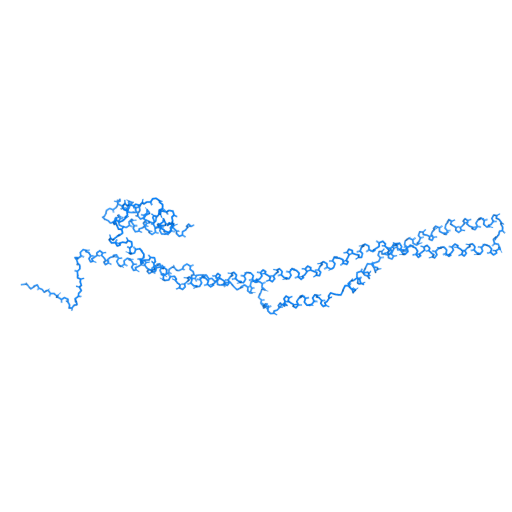 A 1 290 ? 35.971 13.089 -31.329 1.00 45.06 290 PHE A CA 1
ATOM 2276 C C . PHE A 1 290 ? 36.057 12.650 -29.851 1.00 45.06 290 PHE A C 1
ATOM 2278 O O . PHE A 1 290 ? 35.178 11.927 -29.390 1.00 45.06 290 PHE A O 1
ATOM 2285 N N . MET A 1 291 ? 37.091 13.066 -29.103 1.00 38.44 291 MET A N 1
ATOM 2286 C CA . MET A 1 291 ? 37.232 12.802 -27.656 1.00 38.44 291 MET A CA 1
ATOM 2287 C C . MET A 1 291 ? 36.761 13.959 -26.749 1.00 38.44 291 MET A C 1
ATOM 2289 O O . MET A 1 291 ? 36.765 13.790 -25.527 1.00 38.44 291 MET A O 1
ATOM 2293 N N . GLN A 1 292 ? 36.398 15.122 -27.308 1.00 41.22 292 GLN A N 1
ATOM 2294 C CA . GLN A 1 292 ? 35.785 16.255 -26.588 1.00 41.22 292 GLN A CA 1
ATOM 2295 C C . GLN A 1 292 ? 34.259 16.184 -26.622 1.00 41.22 292 GLN A C 1
ATOM 2297 O O . GLN A 1 292 ? 33.653 16.596 -25.607 1.00 41.22 292 GLN A O 1
#

Organism: NCBI:txid1070528

Foldseek 3Di:
DDDDDDDDPDPDPDDPPVVCVVVVVVVVVVVVVLVVQLVDDPLVPDDQDDLQCVLVNPPDGPVNDDDLVVLVVCLVVVDDLVVLLVVLLCVLVVDPVLVVVLVVVLVVVVCCCVVPVVVVLCVVCVVVVCCPPPVVVVVVVVSVVVSVVVSVVSNCVSSVVCVVVSVVSSVVVVVVSVVVSVVVVVSVVVSVVVVVVSVVVVVVSVVCSVCSSVVSVVVVVVVVVCVDPVNVVVPVDDDPVVCVVPVVVVLVVQLQVLLQVQLVVLVVDPDCRNVVRSVVSNVVSNVVSVVD

Radius of gyration: 49.09 Å; Cα contacts (8 Å, |Δi|>4): 143; chains: 1; bounding box: 109×53×146 Å

Secondary structure (DSSP, 8-state):
--------SS---PPPHHHHHHHHHHHHHHHHHHHHHHH--TTTT-PPP-HHHHHH-TT--GGGSPPHHHHHHHHHHH--HHHHHHHHHHHHHT-HHHHHHHHHHHHHHHHHIIIIIHHHHHHHHHHTT-TTSHHHHHHHHHHHHHHHHHHHHHHHHHHHHHHHHHHHHHHHHHHHHHHHHHHHHHHHHHHHHHHHHHHHHHHHHHHHHHHHHHHHHHHHHHHHHHTSHHHHGGGG---HHHHHH-HHHHHHHHHHHHHHHHHHHHTTSTTTHHHHHHHHHHHHHHHHHHT-